Protein 2IMF (pdb70)

InterPro domains:
  IPR001853 DSBA-like thioredoxin domain [PF01323] (3-191)
  IPR014440 HCCA isomerase/glutathione S-transferase kappa [PIRSF006386] (2-199)
  IPR036249 Thioredoxin-like superfamily [SSF52833] (1-197)
  IPR044087 2-hydroxychromene-2-carboxylate isomerase NahD-like [cd03022] (3-191)
  IPR051924 Glutathione S-transferase Kappa/NadH [PTHR42943] (3-193)

Solvent-accessible surface area: 10569 Å² total; per-residue (Å²): 90,87,0,10,0,15,0,2,0,20,6,20,54,0,6,0,0,6,34,55,0,19,89,21,29,133,81,167,60,15,58,1,121,15,11,0,0,14,23,52,118,0,33,114,57,106,50,71,110,40,105,22,62,86,110,71,152,130,97,31,57,121,27,81,71,27,2,78,136,53,2,144,137,42,68,27,85,10,69,57,10,99,40,60,80,6,143,69,0,0,7,0,14,34,66,19,61,84,77,80,67,9,20,26,0,0,46,26,0,1,76,9,0,0,7,121,19,45,23,0,51,70,138,54,2,3,30,95,2,1,148,134,17,70,42,88,124,40,43,0,57,129,44,16,99,37,125,68,0,57,100,96,6,44,92,26,2,106,45,0,52,116,83,163,1,66,5,13,1,0,0,14,18,62,154,89,61,25,128,10,2,66,98,0,112,78,0,48,56,6,14,20,121,68,69,101,73,125,65,129,136,55,145

Foldseek 3Di:
DEKEWEAELLDLLQLLLLLVVVCCCVVPVYAYHYAHADLVVLQVVVPNDDDDLVPVVVSVVVVVVVSVVSCVVSVAAFDAAPDRPRLLLSLLLVVADDRVRSSLSVNVLSCVCTRVRHHNVDVCVLVVSCVVSVHDSVVSVVSSVDPVSVVVRVVRNVVCSVLVDNHPGWMDDDNDIDHTSVCVVVVVVVVVVVVCVVVVVDD

B-factor: mean 20.95, std 8.58, range [9.68, 56.01]

Radius of gyration: 17.03 Å; Cα contacts (8 Å, |Δi|>4): 283; chains: 1; bounding box: 43×36×44 Å

GO terms:
  GO:1901170 naphthalene catabolic process (P, IDA)
  GO:0018845 2-hydroxychromene-2-carboxylate isomerase activity (F, IDA)

CATH classification: 3.40.30.10

Secondary structure (DSSP, 8-state):
-EEEEEE-TT-HHHHHHHHHHHHHHHHH--EEEEEE--HHHHHHHHT--S--GGG-HHHHHHHHHHHHHHHHHHT------S----HHHHHHGGG--SHHHHHHHHHHHHIIIIIS---TT-TTHHHHHHHHHT--HHHHHHHHHSHHHHHHHHHHHHHHHHTT--SSSEEEETTEEEESGGGHHHHHHHHHHHHHHHTTS--

Sequence (203 aa):
MIVDFYFDFLSPFSYLANQRLSKLAQDYGLTIRYNAIDLARVKIAIGNVGPSNRDLKVKLDYLKVDLQRWAQLYGIPLVFPANYNSRRMNIGFYYSGAEAQAAAYVNVVFNAVWGEGIAPDLESLPALVSEKLGWDRSAFEHFLSSNAATERYDEQTHAAIERKVFGVPTMFLGDEMWWGNDRLFMLESAMGRLCRQNADLSS

Organism: Pseudomonas putida (NCBI:txid303)

Structure (mmCIF, N/CA/C/O backbone):
data_2IMF
#
_entry.id   2IMF
#
_cell.length_a   71.533
_cell.length_b   75.818
_cell.length_c   38.444
_cell.angle_alpha   90.00
_cell.angle_beta   90.00
_cell.angle_gamma   90.00
#
_symmetry.space_group_name_H-M   'P 21 21 2'
#
loop_
_entity.id
_entity.type
_entity.pdbx_description
1 polymer '2-hydroxychromene-2-carboxylate isomerase'
2 non-polymer 'PHOSPHATE ION'
3 non-polymer GLUTATHIO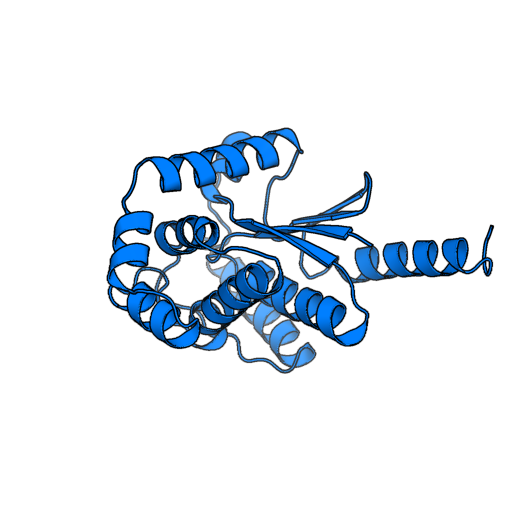NE
4 non-polymer '4-(2-METHOXYPHENYL)-2-OXOBUT-3-ENOIC ACID'
5 non-polymer '3-CYCLOHEXYL-1-PROPYLSULFONIC ACID'
6 water water
#
loop_
_atom_site.group_PDB
_atom_site.id
_atom_site.type_symbol
_atom_site.label_atom_id
_atom_site.label_alt_id
_atom_site.label_comp_id
_atom_site.label_asym_id
_atom_site.label_entity_id
_atom_site.label_seq_id
_atom_site.pdbx_PDB_ins_code
_atom_site.Cartn_x
_atom_site.Cartn_y
_atom_site.Cartn_z
_atom_site.occupancy
_atom_site.B_iso_or_equiv
_atom_site.auth_seq_id
_atom_site.auth_comp_id
_atom_site.auth_asym_id
_atom_site.auth_atom_id
_atom_site.pdbx_PDB_model_num
ATOM 1 N N . MET A 1 1 ? 24.238 57.886 51.147 1.00 30.89 1 MET A N 1
ATOM 2 C CA . MET A 1 1 ? 25.304 57.414 50.199 1.00 28.83 1 MET A CA 1
ATOM 3 C C . MET A 1 1 ? 24.696 56.827 48.941 1.00 28.28 1 MET A C 1
ATOM 4 O O . MET A 1 1 ? 23.751 56.046 49.057 1.00 27.85 1 MET A O 1
ATOM 13 N N . ILE A 1 2 ? 25.257 57.172 47.774 1.00 26.34 2 ILE A N 1
ATOM 14 C CA . ILE A 1 2 ? 24.684 56.779 46.453 1.00 26.58 2 ILE A CA 1
ATOM 15 C C . ILE A 1 2 ? 25.617 55.928 45.609 1.00 23.78 2 ILE A C 1
ATOM 16 O O . ILE A 1 2 ? 26.771 56.295 45.367 1.00 24.27 2 ILE A O 1
ATOM 21 N N . VAL A 1 3 ? 25.067 54.825 45.108 1.00 20.81 3 VAL A N 1
ATOM 22 C CA . VAL A 1 3 ? 25.798 53.976 44.116 1.00 19.08 3 VAL A CA 1
ATOM 23 C C . VAL A 1 3 ? 25.031 53.967 42.803 1.00 17.38 3 VAL A C 1
ATOM 24 O O . VAL A 1 3 ? 23.803 53.751 42.803 1.00 18.36 3 VAL A O 1
ATOM 28 N N . ASP A 1 4 ? 25.682 54.217 41.690 1.00 15.65 4 ASP A N 1
ATOM 29 C CA . ASP A 1 4 ? 25.086 54.037 40.397 1.00 15.82 4 ASP A CA 1
ATOM 30 C C . ASP A 1 4 ? 25.277 52.580 39.949 1.00 14.30 4 ASP A C 1
ATOM 31 O O . ASP A 1 4 ? 26.398 52.071 39.985 1.00 15.15 4 ASP A O 1
ATOM 36 N N . PHE A 1 5 ? 24.192 51.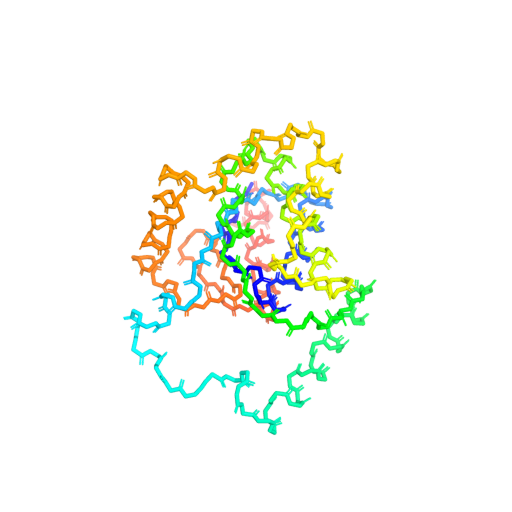956 39.542 1.00 13.79 5 PHE A N 1
ATOM 37 C CA . PHE A 1 5 ? 24.171 50.552 39.112 1.00 13.04 5 PHE A CA 1
ATOM 38 C C . PHE A 1 5 ? 23.695 50.440 37.718 1.00 13.33 5 PHE A C 1
ATOM 39 O O . PHE A 1 5 ? 22.576 50.871 37.383 1.00 15.14 5 PHE A O 1
ATOM 47 N N . TYR A 1 6 ? 24.505 49.760 36.921 1.00 12.87 6 TYR A N 1
ATOM 48 C CA . TYR A 1 6 ? 24.215 49.577 35.493 1.00 11.16 6 TYR A CA 1
ATOM 49 C C . TYR A 1 6 ? 24.019 48.098 35.237 1.00 11.66 6 TYR A C 1
ATOM 50 O O . TYR A 1 6 ? 24.863 47.281 35.596 1.00 12.51 6 TYR A O 1
ATOM 59 N N . PHE A 1 7 ? 22.896 47.713 34.651 1.00 11.61 7 PHE A N 1
ATOM 60 C CA . PHE A 1 7 ? 22.548 46.306 34.464 1.00 11.14 7 PHE A CA 1
ATOM 61 C C . PHE A 1 7 ? 21.789 46.166 33.134 1.00 10.96 7 PHE A C 1
ATOM 62 O O . PHE A 1 7 ? 21.279 47.156 32.570 1.00 11.92 7 PHE A O 1
ATOM 70 N N . ASP A 1 8 ? 21.699 44.917 32.661 1.00 11.49 8 ASP A N 1
ATOM 71 C CA . ASP A 1 8 ? 20.842 44.495 31.524 1.00 12.82 8 ASP A CA 1
ATOM 72 C C . ASP A 1 8 ? 20.156 43.229 32.053 1.00 11.24 8 ASP A C 1
ATOM 73 O O . ASP A 1 8 ? 20.827 42.395 32.679 1.00 11.63 8 ASP A O 1
ATOM 78 N N . PHE A 1 9 ? 18.835 43.098 31.912 1.00 11.92 9 PHE A N 1
ATOM 79 C CA . PHE A 1 9 ? 18.144 41.913 32.502 1.00 12.32 9 PHE A CA 1
ATOM 80 C C . PHE A 1 9 ? 18.595 40.592 31.857 1.00 12.75 9 PHE A C 1
ATOM 81 O O . PHE A 1 9 ? 18.303 39.566 32.431 1.00 12.85 9 PHE A O 1
ATOM 89 N N . LEU A 1 10 ? 19.310 40.629 30.739 1.00 12.33 10 LEU A N 1
ATOM 90 C CA . LEU A 1 10 ? 19.864 39.346 30.185 1.00 13.30 10 LEU A CA 1
ATOM 91 C C . LEU A 1 10 ? 20.963 38.772 31.023 1.00 12.91 10 LEU A C 1
ATOM 92 O O . LEU A 1 10 ? 21.327 37.622 30.846 1.00 13.42 10 LEU A O 1
ATOM 97 N N . SER A 1 11 ? 21.520 39.556 31.969 1.00 12.17 11 SER A N 1
ATOM 98 C CA . SER A 1 11 ? 22.773 39.179 32.653 1.00 12.20 11 SER A CA 1
ATOM 99 C C . SER A 1 11 ? 22.568 38.491 33.979 1.00 13.19 11 SER A C 1
ATOM 100 O O . SER A 1 11 ? 22.084 39.118 34.892 1.00 12.18 11 SER A O 1
ATOM 103 N N . PRO A 1 12 ? 22.987 37.228 34.065 1.00 11.00 12 PRO A N 1
ATOM 104 C CA . PRO A 1 12 ? 22.850 36.543 35.356 1.00 11.10 12 PRO A CA 1
ATOM 105 C C . PRO A 1 12 ? 23.811 37.089 36.421 1.00 13.10 12 PRO A C 1
ATOM 106 O O . PRO A 1 12 ? 23.487 37.010 37.586 1.00 12.05 12 PRO A O 1
ATOM 110 N N . PHE A 1 13 ? 24.975 37.614 36.035 1.00 11.89 13 PHE A N 1
ATOM 111 C CA . PHE A 1 13 ? 25.824 38.259 37.023 1.00 11.89 13 PHE A CA 1
ATOM 112 C C . PHE A 1 13 ? 25.168 39.528 37.522 1.00 12.42 13 PHE A C 1
ATOM 113 O O . PHE A 1 13 ? 25.354 39.895 38.703 1.00 11.86 13 PHE A O 1
ATOM 121 N N . SER A 1 14 ? 24.346 40.172 36.706 1.00 11.56 14 SER A N 1
ATOM 122 C CA . SER A 1 14 ? 23.583 41.328 37.165 1.00 11.71 14 SER A CA 1
ATOM 123 C C . SER A 1 14 ? 22.457 40.975 38.126 1.00 12.46 14 SER A C 1
ATOM 124 O O . SER A 1 14 ? 22.149 41.744 39.058 1.00 12.81 14 SER A O 1
ATOM 127 N N . TYR A 1 15 ? 21.851 39.774 37.930 1.00 11.35 15 TYR A N 1
ATOM 128 C CA . TYR A 1 15 ? 20.829 39.282 38.804 1.00 12.57 15 TYR A CA 1
ATOM 129 C C . TYR A 1 15 ? 21.475 39.114 40.158 1.00 12.02 15 TYR A C 1
ATOM 130 O O . TYR A 1 15 ? 20.924 39.551 41.195 1.00 12.50 15 TYR A O 1
ATOM 139 N N . LEU A 1 16 ? 22.655 38.477 40.213 1.00 12.93 16 LEU A N 1
ATOM 140 C CA . LEU A 1 16 ? 23.357 38.273 41.493 1.00 12.44 16 LEU A CA 1
ATOM 141 C C . LEU A 1 16 ? 23.698 39.640 42.134 1.00 13.68 16 LEU A C 1
ATOM 142 O O . LEU A 1 16 ? 23.474 39.884 43.330 1.00 13.24 16 LEU A O 1
ATOM 147 N N . ALA A 1 17 ? 24.289 40.555 41.364 1.00 12.34 17 ALA A N 1
ATOM 148 C CA . ALA A 1 17 ? 24.617 41.890 41.893 1.00 12.61 17 ALA A CA 1
ATOM 149 C C . ALA A 1 17 ? 23.402 42.618 42.397 1.00 13.94 17 ALA A C 1
ATOM 150 O O . ALA A 1 17 ? 23.480 43.286 43.459 1.00 14.52 17 ALA A O 1
ATOM 152 N N . ASN A 1 18 ? 22.291 42.559 41.672 1.00 13.52 18 ASN A N 1
ATOM 153 C CA . ASN A 1 18 ? 21.116 43.239 42.167 1.00 13.35 18 ASN A CA 1
ATOM 154 C C . ASN A 1 18 ? 20.657 42.666 43.473 1.00 14.51 18 ASN A C 1
ATOM 155 O O . ASN A 1 18 ? 20.248 43.469 44.306 1.00 16.08 18 ASN A O 1
ATOM 160 N N . GLN A 1 19 ? 20.719 41.357 43.646 1.00 14.43 19 GLN A N 1
ATOM 161 C CA . GLN A 1 19 ? 20.284 40.766 44.945 1.00 16.94 19 GLN A CA 1
ATOM 162 C C . GLN A 1 19 ? 21.145 41.342 46.070 1.00 17.76 19 GLN A C 1
ATOM 163 O O . GLN A 1 19 ? 20.614 41.719 47.133 1.00 17.55 19 GLN A O 1
ATOM 174 N N . ARG A 1 20 ? 22.468 41.413 45.861 1.00 16.34 20 ARG A N 1
ATOM 175 C CA . ARG A 1 20 ? 23.346 41.811 46.959 1.00 17.86 20 ARG A CA 1
ATOM 176 C C . ARG A 1 20 ? 23.171 43.283 47.173 1.00 17.80 20 ARG A C 1
ATOM 177 O O .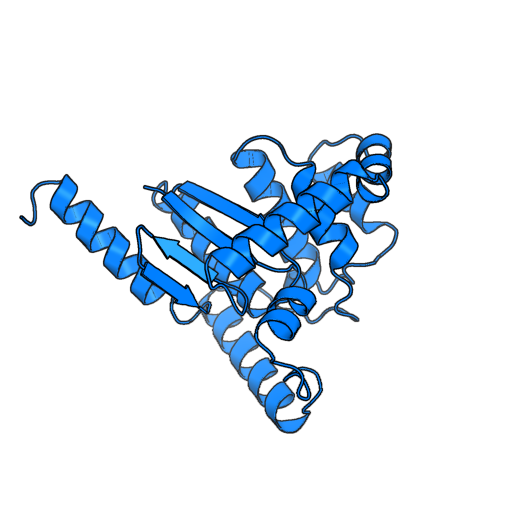 ARG A 1 20 ? 23.077 43.725 48.338 1.00 18.32 20 ARG A O 1
ATOM 185 N N . LEU A 1 21 ? 23.077 44.114 46.133 1.00 14.49 21 LEU A N 1
ATOM 186 C CA . LEU A 1 21 ? 22.826 45.539 46.300 1.00 16.56 21 LEU A CA 1
ATOM 187 C C . LEU A 1 21 ? 21.507 45.816 46.981 1.00 17.36 21 LEU A C 1
ATOM 188 O O . LEU A 1 21 ? 21.438 46.750 47.793 1.00 18.58 21 LEU A O 1
ATOM 193 N N . SER A 1 22 ? 20.475 45.066 46.659 1.00 16.55 22 SER A N 1
ATOM 194 C CA . SER A 1 22 ? 19.154 45.296 47.299 1.00 19.08 22 SER A CA 1
ATOM 195 C C . SER A 1 22 ? 19.242 45.033 48.763 1.00 20.88 22 SER A C 1
ATOM 196 O O . SER A 1 22 ? 18.614 45.806 49.511 1.00 21.20 22 SER A O 1
ATOM 203 N N . LYS A 1 23 ? 19.990 44.000 49.168 1.00 23.12 23 LYS A N 1
ATOM 204 C CA . LYS A 1 23 ? 20.173 43.738 50.614 1.00 25.44 23 LYS A CA 1
ATOM 205 C C . LYS A 1 23 ? 20.915 44.851 51.283 1.00 26.11 23 LYS A C 1
ATOM 206 O O . LYS A 1 23 ? 20.621 45.166 52.446 1.00 27.61 23 LYS A O 1
ATOM 212 N N . LEU A 1 24 ? 21.867 45.482 50.602 1.00 24.96 24 LEU A N 1
ATOM 213 C CA . LEU A 1 24 ? 22.586 46.599 51.204 1.00 26.39 24 LEU A CA 1
ATOM 214 C C . LEU A 1 24 ? 21.670 47.757 51.372 1.00 26.85 24 LEU A C 1
ATOM 215 O O . LEU A 1 24 ? 21.725 48.502 52.380 1.00 28.02 24 LEU A O 1
ATOM 220 N N . ALA A 1 25 ? 20.795 47.951 50.399 1.00 27.15 25 ALA A N 1
ATOM 221 C CA . ALA A 1 25 ? 19.806 49.001 50.496 1.00 29.39 25 ALA A CA 1
ATOM 222 C C . ALA A 1 25 ? 18.915 48.757 51.722 1.00 31.28 25 ALA A C 1
ATOM 223 O O . ALA A 1 25 ? 18.779 49.623 52.595 1.00 32.10 25 ALA A O 1
ATOM 225 N N . GLN A 1 26 ? 18.356 47.563 51.817 1.00 32.61 26 GLN A N 1
ATOM 226 C CA . GLN A 1 26 ? 17.391 47.285 52.865 1.00 35.80 26 GLN A CA 1
ATOM 227 C C . GLN A 1 26 ? 18.068 47.144 54.247 1.00 36.71 26 GLN A C 1
ATOM 228 O O . GLN A 1 26 ? 17.488 47.550 55.256 1.00 37.65 26 GLN A O 1
ATOM 234 N N . ASP A 1 27 ? 19.284 46.603 54.306 1.00 36.96 27 ASP A N 1
ATOM 235 C CA . ASP A 1 27 ? 19.975 46.387 55.590 1.00 37.90 27 ASP A CA 1
ATOM 236 C C . ASP A 1 27 ? 20.733 47.603 56.105 1.00 38.67 27 ASP A C 1
ATOM 237 O O . ASP A 1 27 ? 20.965 47.703 57.332 1.00 38.31 27 ASP A O 1
ATOM 242 N N . TYR A 1 28 ? 21.163 48.490 55.191 1.00 38.79 28 TYR A N 1
ATOM 243 C CA . TYR A 1 28 ? 22.069 49.598 55.550 1.00 38.67 28 TYR A CA 1
ATOM 244 C C . TYR A 1 28 ? 21.605 50.966 55.065 1.00 37.83 28 TYR A C 1
ATOM 245 O O . TYR A 1 28 ? 22.284 51.970 55.296 1.00 37.93 28 TYR A O 1
ATOM 254 N N . GLY A 1 29 ? 20.466 51.009 54.374 1.00 35.82 29 GLY A N 1
ATOM 255 C CA . GLY A 1 29 ? 19.983 52.262 53.785 1.00 33.92 29 GLY A CA 1
ATOM 256 C C . GLY A 1 29 ? 20.808 52.826 52.636 1.00 33.58 29 GLY A C 1
ATOM 257 O O . GLY A 1 29 ? 20.720 54.023 52.323 1.00 34.78 29 GLY A O 1
ATOM 258 N N . LEU A 1 30 ? 21.580 51.975 51.964 1.00 30.84 30 LEU A N 1
ATOM 259 C CA . LEU A 1 30 ? 22.315 52.461 50.784 1.00 29.09 30 LEU A CA 1
ATOM 260 C C . LEU A 1 30 ? 21.309 52.904 49.715 1.00 27.46 30 LEU A C 1
ATOM 261 O O . LEU A 1 30 ? 20.322 52.211 49.490 1.00 28.06 30 LEU A O 1
ATOM 266 N N . THR A 1 31 ? 21.575 54.033 49.059 1.00 24.87 31 THR A N 1
ATOM 267 C CA . THR A 1 31 ? 20.744 54.524 47.951 1.00 25.21 31 THR A CA 1
ATOM 268 C C . THR A 1 31 ? 21.308 54.032 46.613 1.00 22.91 31 THR A C 1
ATOM 269 O O . THR A 1 31 ? 22.458 54.328 46.301 1.00 24.03 31 THR A O 1
ATOM 273 N N . ILE A 1 32 ? 20.474 53.382 45.804 1.00 22.15 32 ILE A N 1
ATOM 274 C CA . ILE A 1 32 ? 20.925 52.872 44.468 1.00 21.50 32 ILE A CA 1
ATOM 275 C C . ILE A 1 32 ? 20.280 53.692 43.391 1.00 20.97 32 ILE A C 1
ATOM 276 O O . ILE A 1 32 ? 19.029 53.816 43.366 1.00 22.60 32 ILE A O 1
ATOM 285 N N . ARG A 1 33 ? 21.073 54.204 42.457 1.00 19.60 33 ARG A N 1
ATOM 286 C CA . ARG A 1 33 ? 20.563 54.789 41.248 1.00 19.34 33 ARG A CA 1
ATOM 287 C C . ARG A 1 33 ? 20.628 53.711 40.125 1.00 18.00 33 ARG A C 1
ATOM 288 O O . ARG A 1 33 ? 21.739 53.356 39.645 1.00 16.92 33 ARG A O 1
ATOM 296 N N . TYR A 1 34 ? 19.471 53.212 39.694 1.00 16.07 34 TYR A N 1
ATOM 297 C CA . TYR A 1 34 ? 19.403 52.107 38.701 1.00 15.71 34 TYR A CA 1
ATOM 298 C C . TYR A 1 34 ? 19.459 52.603 37.273 1.00 15.45 34 TYR A C 1
ATOM 299 O O . TYR A 1 34 ? 18.834 53.646 36.930 1.00 17.83 34 TYR A O 1
ATOM 308 N N . ASN A 1 35 ? 20.205 51.900 36.421 1.00 15.99 35 ASN A N 1
ATOM 309 C CA . ASN A 1 35 ? 20.301 52.229 35.041 1.00 13.73 35 ASN A CA 1
ATOM 310 C C . ASN A 1 35 ? 20.202 50.945 34.202 1.00 13.04 35 ASN A C 1
ATOM 311 O O . ASN A 1 35 ? 21.167 50.197 34.113 1.00 15.43 35 ASN A O 1
ATOM 316 N N . ALA A 1 36 ? 19.082 50.769 33.501 1.00 14.24 36 ALA A N 1
ATOM 317 C CA . ALA A 1 36 ? 18.934 49.619 32.570 1.00 14.09 36 ALA A CA 1
ATOM 318 C C . ALA A 1 36 ? 19.529 50.002 31.238 1.00 13.14 36 ALA A C 1
ATOM 319 O O . ALA A 1 36 ? 19.135 51.033 30.652 1.00 14.50 36 ALA A O 1
ATOM 321 N N . ILE A 1 37 ? 20.505 49.211 30.757 1.00 12.36 37 ILE A N 1
ATOM 322 C CA . ILE A 1 37 ? 21.197 49.570 29.514 1.00 13.99 37 ILE A CA 1
ATOM 323 C C . ILE A 1 37 ? 21.376 48.374 28.611 1.00 14.86 37 ILE A C 1
ATOM 324 O O . ILE A 1 37 ? 21.229 47.229 29.027 1.00 13.88 37 ILE A O 1
ATOM 329 N N . ASP A 1 38 ? 21.689 48.648 27.367 1.00 13.58 38 ASP A N 1
ATOM 330 C CA . ASP A 1 38 ? 21.816 47.605 26.351 1.00 14.14 38 ASP A CA 1
ATOM 331 C C . ASP A 1 38 ? 23.231 47.059 26.285 1.00 14.81 38 ASP A C 1
ATOM 332 O O . ASP A 1 38 ? 24.123 47.687 25.635 1.00 14.03 38 ASP A O 1
ATOM 337 N N . LEU A 1 39 ? 23.449 45.874 26.871 1.00 14.66 39 LEU A N 1
ATOM 338 C CA . LEU A 1 39 ? 24.804 45.320 26.850 1.00 14.99 39 LEU A CA 1
ATOM 339 C C . LEU A 1 39 ? 25.352 45.189 25.427 1.00 14.60 39 LEU A C 1
ATOM 340 O O . LEU A 1 39 ? 26.530 45.407 25.179 1.00 14.92 39 LEU A O 1
ATOM 345 N N . ALA A 1 40 ? 24.427 44.834 24.514 1.00 16.81 40 ALA A N 1
ATOM 346 C CA . ALA A 1 40 ? 24.943 44.532 23.177 1.00 19.32 40 ALA A CA 1
ATOM 347 C C . ALA A 1 40 ? 25.499 45.773 22.600 1.00 19.87 40 ALA A C 1
ATOM 348 O O . ALA A 1 40 ? 26.551 45.793 21.929 1.00 22.07 40 ALA A O 1
ATOM 350 N N . ARG A 1 41 ? 24.826 46.886 22.817 1.00 20.34 41 ARG A N 1
ATOM 351 C CA . ARG A 1 41 ? 25.320 48.134 22.309 1.00 20.65 41 ARG A CA 1
ATOM 352 C C . ARG A 1 41 ? 26.616 48.586 22.986 1.00 21.15 41 ARG A C 1
ATOM 353 O O . ARG A 1 41 ? 27.541 49.116 22.360 1.00 21.61 41 ARG A O 1
ATOM 361 N N . VAL A 1 42 ? 26.723 48.438 24.317 1.00 20.50 42 VAL A N 1
ATOM 362 C CA . VAL A 1 42 ? 27.965 48.829 24.939 1.00 20.05 42 VAL A CA 1
ATOM 363 C C . VAL A 1 42 ? 29.184 48.015 24.492 1.00 17.78 42 VAL A C 1
ATOM 364 O O . VAL A 1 42 ? 30.295 48.553 24.454 1.00 20.10 42 VAL A O 1
ATOM 368 N N . LYS A 1 43 ? 28.950 46.718 24.218 1.00 17.34 43 LYS A N 1
ATOM 369 C CA . LYS A 1 43 ? 30.047 45.880 23.749 1.00 18.81 43 LYS A CA 1
ATOM 370 C C . LYS A 1 43 ? 30.496 46.324 22.381 1.00 20.41 43 LYS A C 1
ATOM 371 O O . LYS A 1 43 ? 31.717 46.437 22.149 1.00 21.54 43 LYS A O 1
ATOM 377 N N . ILE A 1 44 ? 29.532 46.579 21.488 1.00 23.31 44 ILE A N 1
ATOM 378 C CA . ILE A 1 44 ? 29.929 46.901 20.110 1.00 25.18 44 ILE A CA 1
ATOM 379 C C . ILE A 1 44 ? 30.618 48.241 20.138 1.00 24.44 44 ILE A C 1
ATOM 380 O O . ILE A 1 44 ? 31.566 48.494 19.350 1.00 25.01 44 ILE A O 1
ATOM 389 N N . ALA A 1 45 ? 30.184 49.125 21.039 1.00 25.51 45 ALA A N 1
ATOM 390 C CA . ALA A 1 45 ? 30.844 50.400 21.158 1.00 24.48 45 ALA A CA 1
ATOM 391 C C . ALA A 1 45 ? 32.313 50.304 21.473 1.00 25.19 45 ALA A C 1
ATOM 392 O O . ALA A 1 45 ? 33.061 50.994 20.886 1.00 25.79 45 ALA A O 1
ATOM 394 N N . ILE A 1 46 ? 32.767 49.370 22.324 1.00 23.88 46 ILE A N 1
ATOM 395 C CA . ILE A 1 46 ? 34.189 49.366 22.664 1.00 24.39 46 ILE A CA 1
ATOM 396 C C . ILE A 1 46 ? 34.981 48.403 21.811 1.00 23.37 46 ILE A C 1
ATOM 397 O O . ILE A 1 46 ? 36.176 48.198 22.057 1.00 24.43 46 ILE A O 1
ATOM 402 N N . GLY A 1 47 ? 34.308 47.797 20.847 1.00 21.43 47 GLY A N 1
ATOM 403 C CA . GLY A 1 47 ? 34.985 46.888 19.890 1.00 22.04 47 GLY A CA 1
ATOM 404 C C . GLY A 1 47 ? 34.919 45.417 20.280 1.00 20.38 47 GLY A C 1
ATOM 405 O O . GLY A 1 47 ? 35.643 44.602 19.732 1.00 20.15 47 GLY A O 1
ATOM 406 N N . ASN A 1 48 ? 34.076 45.104 21.273 1.00 18.31 48 ASN A N 1
ATOM 407 C CA . ASN A 1 48 ? 34.004 43.709 21.756 1.00 19.16 48 ASN A CA 1
ATOM 408 C C . ASN A 1 48 ? 33.023 42.937 20.899 1.00 20.91 48 ASN A C 1
ATOM 409 O O . ASN A 1 48 ? 31.854 42.772 21.255 1.00 21.97 48 ASN A O 1
ATOM 414 N N . VAL A 1 49 ? 33.524 42.472 19.750 1.00 22.21 49 VAL A N 1
ATOM 415 C CA . VAL A 1 49 ? 32.692 41.888 18.734 1.00 23.82 49 VAL A CA 1
ATOM 416 C C . VAL A 1 49 ? 32.923 40.415 18.538 1.00 25.90 49 VAL A C 1
ATOM 417 O O . VAL A 1 49 ? 32.224 39.788 17.702 1.00 28.01 49 VAL A O 1
ATOM 421 N N . GLY A 1 50 ? 33.863 39.833 19.300 1.00 25.15 50 GLY A N 1
ATOM 422 C CA . GLY A 1 50 ? 34.101 38.373 19.162 1.00 27.78 50 GLY A CA 1
ATOM 423 C C . GLY A 1 50 ? 32.937 37.537 19.679 1.00 28.26 50 GLY A C 1
ATOM 424 O O . GLY A 1 50 ? 31.957 38.097 20.190 1.00 28.46 50 GLY A O 1
ATOM 425 N N . PRO A 1 51 ? 33.024 36.180 19.557 1.00 27.81 51 PRO A N 1
ATOM 426 C CA . PRO A 1 51 ? 31.966 35.364 20.138 1.00 27.25 51 PRO A CA 1
ATOM 427 C C . PRO A 1 51 ? 31.868 35.688 21.627 1.00 26.65 51 PRO A C 1
ATOM 428 O O . PRO A 1 51 ? 32.921 35.940 22.254 1.00 26.18 51 PRO A O 1
ATOM 432 N N . SER A 1 52 ? 30.622 35.794 22.086 1.00 26.53 52 SER A N 1
ATOM 433 C CA . SER A 1 52 ? 30.230 36.047 23.477 1.00 27.50 52 SER A CA 1
ATOM 434 C C . SER A 1 52 ? 30.483 34.778 24.261 1.00 26.23 52 SER A C 1
ATOM 435 O O . SER A 1 52 ? 30.420 33.664 23.712 1.00 24.82 52 SER A O 1
ATOM 438 N N . ASN A 1 53 ? 30.672 34.929 25.560 1.00 24.82 53 ASN A N 1
ATOM 439 C CA . ASN A 1 53 ? 30.776 33.752 26.390 1.00 24.96 53 ASN A CA 1
ATOM 440 C C . ASN A 1 53 ? 29.549 32.864 26.323 1.00 23.65 53 ASN A C 1
ATOM 441 O O . ASN A 1 53 ? 29.658 31.629 26.550 1.00 22.95 53 ASN A O 1
ATOM 446 N N . ARG A 1 54 ? 28.378 33.436 26.022 1.00 24.23 54 ARG A N 1
ATOM 447 C CA . ARG A 1 54 ? 27.151 32.641 25.744 1.00 25.42 54 ARG A CA 1
ATOM 448 C C . ARG A 1 54 ? 27.347 31.609 24.650 1.00 25.51 54 ARG A C 1
ATOM 449 O O . ARG A 1 54 ? 26.696 30.572 24.651 1.00 26.06 54 ARG A O 1
ATOM 464 N N . ASP A 1 55 ? 28.221 31.908 23.721 1.00 23.84 55 ASP A N 1
ATOM 465 C CA . ASP A 1 55 ? 28.350 31.059 22.525 1.00 26.02 55 ASP A CA 1
ATOM 466 C C . ASP A 1 55 ? 29.587 30.160 22.559 1.00 24.85 55 ASP A C 1
ATOM 467 O O . ASP A 1 55 ? 29.899 29.505 21.570 1.00 25.43 55 ASP A O 1
ATOM 472 N N . LEU A 1 56 ? 30.265 30.084 23.718 1.00 20.59 56 LEU A N 1
ATOM 473 C CA . LEU A 1 56 ? 31.470 29.243 23.875 1.00 21.06 56 LEU A CA 1
ATOM 474 C C . LEU A 1 56 ? 31.173 28.157 24.889 1.00 21.02 56 LEU A C 1
ATOM 475 O O . LEU A 1 56 ? 31.257 28.404 26.077 1.00 19.36 56 LEU A O 1
ATOM 480 N N . LYS A 1 57 ? 30.789 26.966 24.430 1.00 20.52 57 LYS A N 1
ATOM 481 C CA . LYS A 1 57 ? 30.170 25.990 25.290 1.00 21.24 57 LYS A CA 1
ATOM 482 C C . LYS A 1 57 ? 31.030 25.628 26.475 1.00 19.08 57 LYS A C 1
ATOM 483 O O . LYS A 1 57 ? 30.541 25.535 27.590 1.00 18.46 57 LYS A O 1
ATOM 489 N N . VAL A 1 58 ? 32.321 25.358 26.246 1.00 18.10 58 VAL A N 1
ATOM 490 C CA . VAL A 1 58 ? 33.160 24.961 27.365 1.00 18.23 58 VAL A CA 1
ATOM 491 C C . VAL A 1 58 ? 33.235 26.045 28.441 1.00 17.66 58 VAL A C 1
ATOM 492 O O . VAL A 1 58 ? 33.156 25.742 29.632 1.00 17.74 58 VAL A O 1
ATOM 496 N N . LYS A 1 59 ? 33.354 27.301 28.059 1.00 16.07 59 LYS A N 1
ATOM 497 C CA . LYS A 1 59 ? 33.357 28.404 29.082 1.00 14.60 59 LYS A CA 1
ATOM 498 C C . LYS A 1 59 ? 31.967 28.600 29.725 1.00 14.90 59 LYS A C 1
ATOM 499 O O . LYS A 1 59 ? 31.857 28.805 30.946 1.00 15.50 59 LYS A O 1
ATOM 505 N N . LEU A 1 60 ? 30.912 28.557 28.890 1.00 13.99 60 LEU A N 1
ATOM 506 C CA . LEU A 1 60 ? 29.563 28.654 29.449 1.00 16.43 60 LEU A CA 1
ATOM 507 C C . LEU A 1 60 ? 29.250 27.561 30.449 1.00 15.23 60 LEU A C 1
ATOM 508 O O . LEU A 1 60 ? 28.643 27.776 31.543 1.00 16.21 60 LEU A O 1
ATOM 513 N N . ASP A 1 61 ? 29.729 26.351 30.158 1.00 16.27 61 ASP A N 1
ATOM 514 C CA . ASP A 1 61 ? 29.536 25.272 31.109 1.00 16.86 61 ASP A CA 1
ATOM 515 C C . ASP A 1 61 ? 30.128 25.603 32.477 1.00 15.18 61 ASP A C 1
ATOM 516 O O . ASP A 1 61 ? 29.532 25.395 33.561 1.00 16.69 61 ASP A O 1
ATOM 521 N N . TYR A 1 62 ? 31.340 26.168 32.481 1.00 14.20 62 TYR A N 1
ATOM 522 C CA . TYR A 1 62 ? 31.929 26.617 33.755 1.00 13.58 62 TYR A CA 1
ATOM 523 C C . TYR A 1 62 ? 31.161 27.828 34.354 1.00 11.20 62 TYR A C 1
ATOM 524 O O . TYR A 1 62 ? 30.974 27.864 35.585 1.00 12.41 62 TYR A O 1
ATOM 533 N N . LEU A 1 63 ? 30.796 28.790 33.512 1.00 12.89 63 LEU A N 1
ATOM 534 C CA . LEU A 1 63 ? 30.101 29.959 34.072 1.00 13.03 63 LEU A CA 1
ATOM 535 C C . LEU A 1 63 ? 28.823 29.563 34.740 1.00 13.66 63 LEU A C 1
ATOM 536 O O . LEU A 1 63 ? 28.414 30.134 35.732 1.00 12.97 63 LEU A O 1
ATOM 541 N N . LYS A 1 64 ? 28.136 28.546 34.194 1.00 13.22 64 LYS A N 1
ATOM 542 C CA . LYS A 1 64 ? 26.922 28.035 34.825 1.00 13.31 64 LYS A CA 1
ATOM 543 C C . LYS A 1 64 ? 27.212 27.490 36.231 1.00 12.91 64 LYS A C 1
ATOM 544 O O . LYS A 1 64 ? 26.434 27.688 37.194 1.00 12.56 64 LYS A O 1
ATOM 550 N N . VAL A 1 65 ? 28.369 26.835 36.400 1.00 13.31 65 VAL A N 1
ATOM 551 C CA . VAL A 1 65 ? 28.786 26.347 37.679 1.00 14.16 65 VAL A CA 1
ATOM 552 C C . VAL A 1 65 ? 29.078 27.514 38.636 1.00 11.87 65 VAL A C 1
ATOM 553 O O . VAL A 1 65 ? 28.688 27.586 39.818 1.00 12.46 65 VAL A O 1
ATOM 557 N N . ASP A 1 66 ? 29.836 28.516 38.168 1.00 13.01 66 ASP A N 1
ATOM 558 C CA . ASP A 1 66 ? 30.148 29.712 38.953 1.00 13.18 66 ASP A CA 1
ATOM 559 C C . ASP A 1 66 ? 28.862 30.364 39.413 1.00 11.58 66 ASP A C 1
ATOM 560 O O . ASP A 1 66 ? 28.708 30.757 40.590 1.00 12.18 66 ASP A O 1
ATOM 565 N N . LEU A 1 67 ? 27.920 30.528 38.473 1.00 11.14 67 LEU A N 1
ATOM 566 C CA . LEU A 1 67 ? 26.622 31.131 38.826 1.00 11.22 67 LEU A CA 1
ATOM 567 C C . LEU A 1 67 ? 25.894 30.377 39.925 1.00 13.26 67 LEU A C 1
ATOM 568 O O . LEU A 1 67 ? 25.377 30.992 40.831 1.00 13.59 67 LEU A O 1
ATOM 573 N N . GLN A 1 68 ? 25.889 29.047 39.840 1.00 12.60 68 GLN A N 1
ATOM 574 C CA . GLN A 1 68 ? 25.269 28.293 40.948 1.00 13.79 68 GLN A CA 1
ATOM 575 C C . GLN A 1 68 ? 26.007 28.426 42.276 1.00 14.68 68 GLN A C 1
ATOM 576 O O . GLN A 1 68 ? 25.405 28.474 43.337 1.00 15.20 68 GLN A O 1
ATOM 582 N N . ARG A 1 69 ? 27.331 28.520 42.196 1.00 13.62 69 ARG A N 1
ATOM 583 C CA . ARG A 1 69 ? 28.086 28.711 43.431 1.00 14.31 69 ARG A CA 1
ATOM 584 C C . ARG A 1 69 ? 27.691 30.007 44.076 1.00 15.84 69 ARG A C 1
ATOM 585 O O . ARG A 1 69 ? 27.468 30.104 45.278 1.00 15.49 69 ARG A O 1
ATOM 593 N N . TRP A 1 70 ? 27.566 31.094 43.327 1.00 14.04 70 TRP A N 1
ATOM 594 C CA . TRP A 1 70 ? 27.163 32.332 43.928 1.00 13.76 70 TRP A CA 1
ATOM 595 C C . TRP A 1 70 ? 25.708 32.343 44.395 1.00 13.88 70 TRP A C 1
ATOM 596 O O . TRP A 1 70 ? 25.414 32.960 45.415 1.00 15.25 70 TRP A O 1
ATOM 607 N N . ALA A 1 71 ? 24.849 31.686 43.629 1.00 14.08 71 ALA A N 1
ATOM 608 C CA . ALA A 1 71 ? 23.424 31.658 44.031 1.00 15.22 71 ALA A CA 1
ATOM 609 C C . ALA A 1 71 ? 23.352 30.935 45.381 1.00 17.16 71 ALA A C 1
ATOM 610 O O . ALA A 1 71 ? 22.564 31.336 46.246 1.00 17.97 71 ALA A O 1
ATOM 612 N N . GLN A 1 72 ? 24.132 29.879 45.537 1.00 16.73 72 GLN A N 1
ATOM 613 C CA . GLN A 1 72 ? 24.142 29.138 46.841 1.00 19.78 72 GLN A CA 1
ATOM 614 C C . GLN A 1 72 ? 24.683 30.005 47.951 1.00 20.06 72 GLN A C 1
ATOM 615 O O . GLN A 1 72 ? 24.104 30.029 49.041 1.00 21.82 72 GLN A O 1
ATOM 626 N N . LEU A 1 73 ? 25.749 30.788 47.699 1.00 18.09 73 LEU A N 1
ATOM 627 C CA . LEU A 1 73 ? 26.263 31.701 48.706 1.00 18.31 73 LEU A CA 1
ATOM 628 C C . LEU A 1 73 ? 25.235 32.686 49.104 1.00 19.17 73 LEU A C 1
ATOM 629 O O . LEU A 1 73 ? 25.146 33.093 50.268 1.00 20.50 73 LEU A O 1
ATOM 634 N N . TYR A 1 74 ? 24.461 33.175 48.131 1.00 17.13 74 TYR A N 1
ATOM 635 C CA . TYR A 1 74 ? 23.469 34.217 48.405 1.00 17.98 74 TYR A CA 1
ATOM 636 C C . TYR A 1 74 ? 22.121 33.671 48.915 1.00 17.86 74 TYR A C 1
ATOM 637 O O . TYR A 1 74 ? 21.288 34.470 49.361 1.00 20.80 74 TYR A O 1
ATOM 646 N N . GLY A 1 75 ? 21.918 32.372 48.837 1.00 16.70 75 GLY A N 1
ATOM 647 C CA . GLY A 1 75 ? 20.658 31.743 49.259 1.00 18.10 75 GLY A CA 1
ATOM 648 C C . GLY A 1 75 ? 19.497 31.959 48.328 1.00 21.01 75 GLY A C 1
ATOM 649 O O . GLY A 1 75 ? 18.343 32.001 48.798 1.00 21.16 75 GLY A O 1
ATOM 650 N N . ILE A 1 76 ? 19.745 32.035 47.018 1.00 19.31 76 ILE A N 1
ATOM 651 C CA . ILE A 1 76 ? 18.688 32.331 46.086 1.00 18.78 76 ILE A CA 1
ATOM 652 C C . ILE A 1 76 ? 18.744 31.322 44.941 1.00 17.68 76 ILE A C 1
ATOM 653 O O . ILE A 1 76 ? 19.796 30.765 44.660 1.00 18.00 76 ILE A O 1
ATOM 658 N N . PRO A 1 77 ? 17.621 31.081 44.214 1.00 15.77 77 PRO A N 1
ATOM 659 C CA . PRO A 1 77 ? 17.631 30.223 43.036 1.00 15.35 77 PRO A CA 1
ATOM 660 C C . PRO A 1 77 ? 18.279 30.988 41.894 1.00 15.36 77 PRO A C 1
ATOM 661 O O . PRO A 1 77 ? 18.250 32.222 41.853 1.00 15.80 77 PRO A O 1
ATOM 665 N N . LEU A 1 78 ? 18.730 30.241 40.923 1.00 14.00 78 LEU A N 1
ATOM 666 C CA . LEU A 1 78 ? 19.148 30.890 39.679 1.00 13.52 78 LEU A CA 1
ATOM 667 C C . LEU A 1 78 ? 18.828 29.875 38.637 1.00 14.21 78 LEU A C 1
ATOM 668 O O . LEU A 1 78 ? 19.384 28.730 38.575 1.00 15.32 78 LEU A O 1
ATOM 673 N N . VAL A 1 79 ? 17.930 30.265 37.725 1.00 15.75 79 VAL A N 1
ATOM 674 C CA . VAL A 1 79 ? 17.421 29.366 36.691 1.00 14.94 79 VAL A CA 1
ATOM 675 C C . VAL A 1 79 ? 17.531 30.059 35.332 1.00 15.22 79 VAL A C 1
ATOM 676 O O . VAL A 1 79 ? 17.020 31.170 35.195 1.00 15.43 79 VAL A O 1
ATOM 680 N N . PHE A 1 80 ? 18.236 29.498 34.348 1.00 14.87 80 PHE A N 1
ATOM 681 C CA . PHE A 1 80 ? 18.373 30.072 33.034 1.00 15.16 80 PHE A CA 1
ATOM 682 C C . PHE A 1 80 ? 17.026 30.148 32.341 1.00 15.44 80 PHE A C 1
ATOM 683 O O . PHE A 1 80 ? 16.299 29.150 32.193 1.00 17.21 80 PHE A O 1
ATOM 691 N N . PRO A 1 81 ? 16.719 31.343 31.813 1.00 14.34 81 PRO A N 1
ATOM 692 C CA . PRO A 1 81 ? 15.548 31.448 30.932 1.00 14.97 81 PRO A CA 1
ATOM 693 C C . PRO A 1 81 ? 15.869 30.887 29.545 1.00 15.91 81 PRO A C 1
ATOM 694 O O . PRO A 1 81 ? 17.038 30.652 29.232 1.00 16.84 81 PRO A O 1
ATOM 698 N N . ALA A 1 82 ? 14.819 30.751 28.690 1.00 16.09 82 ALA A N 1
ATOM 699 C CA . ALA A 1 82 ? 14.994 30.102 27.395 1.00 17.34 82 ALA A CA 1
ATOM 700 C C . ALA A 1 82 ? 15.679 30.992 26.386 1.00 17.30 82 ALA A C 1
ATOM 701 O O . ALA A 1 82 ? 16.177 30.539 25.327 1.00 18.63 82 ALA A O 1
ATOM 703 N N . ASN A 1 83 ? 15.731 32.291 26.659 1.00 15.77 83 ASN A N 1
ATOM 704 C CA . ASN A 1 83 ? 16.400 33.195 25.783 1.00 15.20 83 ASN A CA 1
ATOM 705 C C . ASN A 1 83 ? 16.866 34.440 26.539 1.00 14.18 83 ASN A C 1
ATOM 706 O O . ASN A 1 83 ? 16.523 34.560 27.728 1.00 15.26 83 ASN A O 1
ATOM 711 N N . TYR A 1 84 ? 17.614 35.287 25.852 1.00 15.21 84 TYR A N 1
ATOM 712 C CA . TYR A 1 84 ? 18.228 36.496 26.453 1.00 14.95 84 TYR A CA 1
ATOM 713 C C . TYR A 1 84 ? 17.682 37.770 25.822 1.00 14.33 84 TYR A C 1
ATOM 714 O O . TYR A 1 84 ? 18.363 38.798 25.779 1.00 15.39 84 TYR A O 1
ATOM 723 N N . ASN A 1 85 ? 16.411 37.721 25.381 1.00 13.38 85 ASN A N 1
ATOM 724 C CA . ASN A 1 85 ? 15.805 38.863 24.704 1.00 13.94 85 ASN A CA 1
ATOM 725 C C . ASN A 1 85 ? 15.200 39.861 25.707 1.00 14.73 85 ASN A C 1
ATOM 726 O O . ASN A 1 85 ? 13.988 39.992 25.862 1.00 14.11 85 ASN A O 1
ATOM 731 N N . SER A 1 86 ? 16.104 40.625 26.308 1.00 13.78 86 SER A N 1
ATOM 732 C CA . SER A 1 86 ? 15.802 41.499 27.428 1.00 13.34 86 SER A CA 1
ATOM 733 C C . SER A 1 86 ? 15.400 42.902 27.019 1.00 13.82 86 SER A C 1
ATOM 734 O O . SER A 1 86 ? 15.120 43.702 27.899 1.00 14.02 86 SER A O 1
ATOM 737 N N . ARG A 1 87 ? 15.280 43.213 25.726 1.00 14.35 87 ARG A N 1
ATOM 738 C CA . ARG A 1 87 ? 15.052 44.612 25.355 1.00 14.12 87 ARG A CA 1
ATOM 739 C C . ARG A 1 87 ? 13.774 45.180 25.922 1.00 13.50 87 ARG A C 1
ATOM 740 O O . ARG A 1 87 ? 13.782 46.291 26.479 1.00 14.27 87 ARG A O 1
ATOM 748 N N . ARG A 1 88 ? 12.655 44.465 25.826 1.00 14.38 88 ARG A N 1
ATOM 749 C CA . ARG A 1 88 ? 11.383 45.010 26.286 1.00 14.12 88 ARG A CA 1
ATOM 750 C C . ARG A 1 88 ? 11.397 45.321 27.773 1.00 14.40 88 ARG A C 1
ATOM 751 O O . ARG A 1 88 ? 10.955 46.385 28.213 1.00 13.53 88 ARG A O 1
ATOM 766 N N . MET A 1 89 ? 11.899 44.355 28.585 1.00 13.05 89 MET A N 1
ATOM 767 C CA . MET A 1 89 ? 11.914 44.595 30.003 1.00 12.63 89 MET A CA 1
ATOM 768 C C . MET A 1 89 ? 12.930 45.659 30.408 1.00 12.58 89 MET A C 1
ATOM 769 O O . MET A 1 89 ? 12.708 46.352 31.419 1.00 12.73 89 MET A O 1
ATOM 778 N N . ASN A 1 90 ? 14.044 45.731 29.698 1.00 12.79 90 ASN A N 1
ATOM 779 C CA . ASN A 1 90 ? 14.995 46.836 29.984 1.00 13.14 90 ASN A CA 1
ATOM 780 C C . ASN A 1 90 ? 14.307 48.212 29.766 1.00 14.11 90 ASN A C 1
ATOM 781 O O . ASN A 1 90 ? 14.452 49.131 30.577 1.00 14.95 90 ASN A O 1
ATOM 786 N N . ILE A 1 91 ? 13.634 48.320 28.593 1.00 13.95 91 ILE A N 1
ATOM 787 C CA . ILE A 1 91 ? 12.901 49.556 28.308 1.00 14.04 91 ILE A CA 1
ATOM 788 C C . ILE A 1 91 ? 11.843 49.842 29.394 1.00 14.79 91 ILE A C 1
ATOM 789 O O . ILE A 1 91 ? 11.651 50.987 29.874 1.00 14.96 91 ILE A O 1
ATOM 794 N N . GLY A 1 92 ? 11.175 48.779 29.850 1.00 13.79 92 GLY A N 1
ATOM 795 C CA . GLY A 1 92 ? 10.125 48.947 30.809 1.00 14.00 92 GLY A CA 1
ATOM 796 C C . GLY A 1 92 ? 10.590 49.519 32.137 1.00 13.49 92 GLY A C 1
ATOM 797 O O . GLY A 1 92 ? 9.782 50.106 32.898 1.00 13.43 92 GLY A O 1
ATOM 798 N N . PHE A 1 93 ? 11.886 49.377 32.457 1.00 13.00 93 PHE A N 1
ATOM 799 C CA . PHE A 1 93 ? 12.406 50.008 33.655 1.00 12.44 93 PHE A CA 1
ATOM 800 C C . PHE A 1 93 ? 12.094 51.514 33.661 1.00 14.89 93 PHE A C 1
ATOM 801 O O . PHE A 1 93 ? 11.914 52.067 34.721 1.00 16.36 93 PHE A O 1
ATOM 809 N N . TYR A 1 94 ? 12.108 52.144 32.514 1.00 14.32 94 TYR A N 1
ATOM 810 C CA . TYR A 1 94 ? 11.871 53.575 32.464 1.00 15.08 94 TYR A CA 1
ATOM 811 C C . TYR A 1 94 ? 10.424 53.972 32.688 1.00 15.83 94 TYR A C 1
ATOM 812 O O . TYR A 1 94 ? 10.149 55.190 32.726 1.00 16.58 94 TYR A O 1
ATOM 821 N N . TYR A 1 95 ? 9.519 53.033 32.912 1.00 13.90 95 TYR A N 1
ATOM 822 C CA . TYR A 1 95 ? 8.173 53.400 33.375 1.00 13.83 95 TYR A CA 1
ATOM 823 C C . TYR A 1 95 ? 8.186 53.644 34.891 1.00 17.94 95 TYR A C 1
ATOM 824 O O . TYR A 1 95 ? 7.241 54.231 35.367 1.00 18.17 95 TYR A O 1
ATOM 833 N N . SER A 1 96 ? 9.165 53.151 35.654 1.00 19.10 96 SER A N 1
ATOM 834 C CA . SER A 1 96 ? 9.080 53.181 37.090 1.00 21.07 96 SER A CA 1
ATOM 835 C C . SER A 1 96 ? 9.337 54.583 37.583 1.00 23.39 96 SER A C 1
ATOM 836 O O . SER A 1 96 ? 9.991 55.386 36.921 1.00 20.63 96 SER A O 1
ATOM 839 N N . GLY A 1 97 ? 8.762 54.872 38.750 1.00 25.71 97 GLY A N 1
ATOM 840 C CA . GLY A 1 97 ? 8.775 56.264 39.261 1.00 29.98 97 GLY A CA 1
ATOM 841 C C . GLY A 1 97 ? 9.915 56.472 40.239 1.00 33.04 97 GLY A C 1
ATOM 842 O O . GLY A 1 97 ? 11.092 56.440 39.866 1.00 34.02 97 GLY A O 1
ATOM 843 N N . ALA A 1 98 ? 9.581 56.641 41.508 1.00 33.82 98 ALA A N 1
ATOM 844 C CA . ALA A 1 98 ? 10.607 56.936 42.475 1.00 35.36 98 ALA A CA 1
ATOM 845 C C . ALA A 1 98 ? 11.275 55.650 42.919 1.00 36.36 98 ALA A C 1
ATOM 846 O O . ALA A 1 98 ? 10.937 54.551 42.432 1.00 35.51 98 ALA A O 1
ATOM 848 N N . GLU A 1 99 ? 12.209 55.805 43.849 1.00 36.57 99 GLU A N 1
ATOM 849 C CA . GLU A 1 99 ? 13.211 54.798 44.144 1.00 36.49 99 GLU A CA 1
ATOM 850 C C . GLU A 1 99 ? 12.600 53.477 44.531 1.00 34.71 99 GLU A C 1
ATOM 851 O O . GLU A 1 99 ? 13.120 52.439 44.107 1.00 34.36 99 GLU A O 1
ATOM 857 N N . ALA A 1 100 ? 11.528 53.491 45.329 1.00 32.07 100 ALA A N 1
ATOM 858 C CA . ALA A 1 100 ? 11.002 52.232 45.863 1.00 29.45 100 ALA A CA 1
ATOM 859 C C . ALA A 1 100 ? 10.478 51.425 44.679 1.00 27.33 100 ALA A C 1
ATOM 860 O O . ALA A 1 100 ? 10.602 50.204 44.655 1.00 25.52 100 ALA A O 1
ATOM 862 N N . GLN A 1 101 ? 9.845 52.129 43.747 1.00 26.03 101 GLN A N 1
ATOM 863 C CA . GLN A 1 101 ? 9.128 51.450 42.654 1.00 24.59 101 GLN A CA 1
ATOM 864 C C . GLN A 1 101 ? 10.141 51.050 41.574 1.00 23.20 101 GLN A C 1
ATOM 865 O O . GLN A 1 101 ? 9.967 50.039 40.912 1.00 22.07 101 GLN A O 1
ATOM 871 N N . ALA A 1 102 ? 11.211 51.826 41.443 1.00 20.56 102 ALA A N 1
ATOM 872 C CA . ALA A 1 102 ? 12.320 51.479 40.519 1.00 20.29 102 ALA A CA 1
ATOM 873 C C . ALA A 1 102 ? 12.979 50.228 41.054 1.00 20.98 102 ALA A C 1
ATOM 874 O O . ALA A 1 102 ? 13.135 49.264 40.292 1.00 19.24 102 ALA A O 1
ATOM 876 N N . ALA A 1 103 ? 13.330 50.144 42.331 1.00 18.51 103 ALA A N 1
ATOM 877 C CA . ALA A 1 103 ? 13.891 48.961 42.882 1.00 19.88 103 ALA A CA 1
ATOM 878 C C . ALA A 1 103 ? 12.935 47.815 42.821 1.00 18.45 103 ALA A C 1
ATOM 879 O O . ALA A 1 103 ? 13.318 46.657 42.604 1.00 20.04 103 ALA A O 1
ATOM 881 N N . ALA A 1 104 ? 11.641 48.078 43.066 1.00 19.04 104 ALA A N 1
ATOM 882 C CA . ALA A 1 104 ? 10.668 47.007 43.041 1.00 18.58 104 ALA A CA 1
ATOM 883 C C . ALA A 1 104 ? 10.568 46.398 41.630 1.00 16.01 104 ALA A C 1
ATOM 884 O O . ALA A 1 104 ? 10.526 45.185 41.506 1.00 16.31 104 ALA A O 1
ATOM 886 N N . TYR A 1 105 ? 10.532 47.264 40.627 1.00 15.38 105 TYR A N 1
ATOM 887 C CA . TYR A 1 105 ? 10.507 46.760 39.221 1.00 14.38 105 TYR A CA 1
ATOM 888 C C . TYR A 1 105 ? 11.748 45.898 38.963 1.00 13.55 105 TYR A C 1
ATOM 889 O O . TYR A 1 105 ? 11.650 44.763 38.494 1.00 14.15 105 TYR A O 1
ATOM 898 N N . VAL A 1 106 ? 12.928 46.408 39.274 1.00 14.19 106 VAL A N 1
ATOM 899 C CA . VAL A 1 106 ? 14.151 45.677 38.974 1.00 13.97 106 VAL A CA 1
ATOM 900 C C . VAL A 1 106 ? 14.113 44.353 39.730 1.00 13.51 106 VAL A C 1
ATOM 901 O O . VAL A 1 106 ? 14.486 43.304 39.155 1.00 13.17 106 VAL A O 1
ATOM 905 N N . ASN A 1 107 ? 13.709 44.333 41.019 1.00 13.15 107 ASN A N 1
ATOM 906 C CA . ASN A 1 107 ? 13.654 43.101 41.745 1.00 14.67 107 ASN A CA 1
ATOM 907 C C . ASN A 1 107 ? 12.665 42.094 41.178 1.00 14.15 107 ASN A C 1
ATOM 908 O O . ASN A 1 107 ? 12.970 40.923 41.035 1.00 15.54 107 ASN A O 1
ATOM 913 N N . VAL A 1 108 ? 11.473 42.561 40.868 1.00 15.24 108 VAL A N 1
ATOM 914 C CA . VAL A 1 108 ? 10.467 41.620 40.384 1.00 14.81 108 VAL A CA 1
ATOM 915 C C . VAL A 1 108 ? 10.883 41.034 39.022 1.00 12.41 108 VAL A C 1
ATOM 916 O O . VAL A 1 108 ? 10.752 39.821 38.803 1.00 13.82 108 VAL A O 1
ATOM 920 N N . VAL A 1 109 ? 11.446 41.860 38.133 1.00 12.61 109 VAL A N 1
ATOM 921 C CA . VAL A 1 109 ? 11.807 41.365 36.806 1.00 12.47 109 VAL A CA 1
ATOM 922 C C . VAL A 1 109 ? 13.003 40.413 36.932 1.00 11.80 109 VAL A C 1
ATOM 923 O O . VAL A 1 109 ? 13.029 39.326 36.333 1.00 12.46 109 VAL A O 1
ATOM 927 N N . PHE A 1 110 ? 14.025 40.784 37.737 1.00 13.26 110 PHE A N 1
ATOM 928 C CA . PHE A 1 110 ? 15.156 39.876 37.855 1.00 12.85 110 PHE A CA 1
ATOM 929 C C . PHE A 1 110 ? 14.718 38.592 38.474 1.00 12.31 110 PHE A C 1
ATOM 930 O O . PHE A 1 110 ? 15.204 37.515 38.087 1.00 13.78 110 PHE A O 1
ATOM 938 N N . ASN A 1 111 ? 13.829 38.643 39.481 1.00 13.82 111 ASN A N 1
ATOM 939 C CA . ASN A 1 111 ? 13.425 37.392 40.139 1.00 14.99 111 ASN A CA 1
ATOM 940 C C . ASN A 1 111 ? 12.642 36.513 39.158 1.00 14.87 111 ASN A C 1
ATOM 941 O O . ASN A 1 111 ? 12.789 35.288 39.178 1.00 15.00 111 ASN A O 1
ATOM 950 N N . ALA A 1 112 ? 11.816 37.151 38.331 1.00 14.02 112 ALA A N 1
ATOM 951 C CA . ALA A 1 112 ? 11.064 36.373 37.319 1.00 14.73 112 ALA A CA 1
ATOM 952 C C . ALA A 1 112 ? 11.998 35.735 36.303 1.00 13.62 112 ALA A C 1
ATOM 953 O O . ALA A 1 112 ? 11.922 34.499 36.050 1.00 14.66 112 ALA A O 1
ATOM 955 N N . VAL A 1 113 ? 12.911 36.505 35.698 1.00 13.33 113 VAL A N 1
ATOM 956 C CA . VAL A 1 113 ? 13.736 36.006 34.596 1.00 13.79 113 VAL A CA 1
ATOM 957 C C . VAL A 1 113 ? 14.836 35.070 35.099 1.00 13.31 113 VAL A C 1
ATOM 958 O O . VAL A 1 113 ? 14.951 33.959 34.606 1.00 13.81 113 VAL A O 1
ATOM 962 N N . TRP A 1 114 ? 15.557 35.424 36.160 1.00 14.21 114 TRP A N 1
ATOM 963 C CA . TRP A 1 114 ? 16.694 34.639 36.562 1.00 13.24 114 TRP A CA 1
ATOM 964 C C . TRP A 1 114 ? 16.418 33.853 37.826 1.00 13.74 114 TRP A C 1
ATOM 965 O O . TRP A 1 114 ? 17.140 32.891 38.086 1.00 15.92 114 TRP A O 1
ATOM 976 N N . GLY A 1 115 ? 15.451 34.237 38.627 1.00 14.61 115 GLY A N 1
ATOM 977 C CA . GLY A 1 115 ? 15.064 33.422 39.786 1.00 16.19 115 GLY A CA 1
ATOM 978 C C . GLY A 1 115 ? 14.183 32.271 39.374 1.00 16.73 115 GLY A C 1
ATOM 979 O O . GLY A 1 115 ? 14.315 31.148 39.909 1.00 18.40 115 GLY A O 1
ATOM 980 N N . GLU A 1 116 ? 13.245 32.521 38.468 1.00 16.49 116 GLU A N 1
ATOM 981 C CA . GLU A 1 116 ? 12.307 31.496 37.944 1.00 17.01 116 GLU A CA 1
ATOM 982 C C . GLU A 1 116 ? 12.577 31.016 36.544 1.00 17.48 116 GLU A C 1
ATOM 983 O O . GLU A 1 116 ? 11.967 30.032 36.107 1.00 18.82 116 GLU A O 1
ATOM 989 N N . GLY A 1 117 ? 13.461 31.656 35.814 1.00 15.20 117 GLY A N 1
ATOM 990 C CA . GLY A 1 117 ? 13.709 31.220 34.464 1.00 13.33 117 GLY A CA 1
ATOM 991 C C . GLY A 1 117 ? 12.629 31.589 33.450 1.00 15.57 117 GLY A C 1
ATOM 992 O O . GLY A 1 117 ? 12.527 30.914 32.403 1.00 15.65 117 GLY A O 1
ATOM 993 N N . ILE A 1 118 ? 11.864 32.640 33.726 1.00 13.86 118 ILE A N 1
ATOM 994 C CA . ILE A 1 118 ? 10.831 33.079 32.790 1.00 14.56 118 ILE A CA 1
ATOM 995 C C . ILE A 1 118 ? 11.456 33.840 31.602 1.00 13.86 118 ILE A C 1
ATOM 996 O O . ILE A 1 118 ? 12.298 34.713 31.810 1.00 14.80 118 ILE A O 1
ATOM 1001 N N . ALA A 1 119 ? 11.135 33.523 30.351 1.00 14.16 119 ALA A N 1
ATOM 1002 C CA . ALA A 1 119 ? 11.738 34.163 29.257 1.00 15.50 119 ALA A CA 1
ATOM 1003 C C . ALA A 1 119 ? 11.453 35.658 29.323 1.00 13.56 119 ALA A C 1
ATOM 1004 O O . ALA A 1 119 ? 10.298 36.046 29.453 1.00 14.09 119 ALA A O 1
ATOM 1006 N N . PRO A 1 120 ? 12.462 36.497 29.091 1.00 12.98 120 PRO A N 1
ATOM 1007 C CA . PRO A 1 120 ? 12.227 37.922 29.271 1.00 13.55 120 PRO A CA 1
ATOM 1008 C C . PRO A 1 120 ? 11.347 38.564 28.180 1.00 13.44 120 PRO A C 1
ATOM 1009 O O . PRO A 1 120 ? 10.804 39.655 28.391 1.00 13.52 120 PRO A O 1
ATOM 1013 N N . ASP A 1 121 ? 11.174 37.856 27.051 1.00 13.72 121 ASP A N 1
ATOM 1014 C CA . ASP A 1 121 ? 10.276 38.286 26.015 1.00 13.91 121 ASP A CA 1
ATOM 1015 C C . ASP A 1 121 ? 8.935 37.582 26.048 1.00 13.34 121 ASP A C 1
ATOM 1016 O O . ASP A 1 121 ? 8.125 37.775 25.088 1.00 15.26 121 ASP A O 1
ATOM 1021 N N . LEU A 1 122 ? 8.618 36.874 27.158 1.00 13.27 122 LEU A N 1
ATOM 1022 C CA . LEU A 1 122 ? 7.284 36.304 27.295 1.00 12.81 122 LEU A CA 1
ATOM 1023 C C . LEU A 1 122 ? 6.227 37.385 27.070 1.00 13.92 122 LEU A C 1
ATOM 1024 O O . LEU A 1 122 ? 6.234 38.441 27.748 1.00 12.77 122 LEU A O 1
ATOM 1029 N N . GLU A 1 123 ? 5.212 37.135 26.228 1.00 14.37 123 GLU A N 1
ATOM 1030 C CA . GLU A 1 123 ? 4.296 38.182 25.836 1.00 15.23 123 GLU A CA 1
ATOM 1031 C C . GLU A 1 123 ? 3.448 38.672 27.016 1.00 12.81 123 GLU A C 1
ATOM 1032 O O . GLU A 1 123 ? 3.112 39.864 27.095 1.00 14.36 123 GLU A O 1
ATOM 1038 N N . SER A 1 124 ? 3.195 37.783 27.966 1.00 11.94 124 SER A N 1
ATOM 1039 C CA . SER A 1 124 ? 2.410 38.137 29.136 1.00 13.85 124 SER A CA 1
ATOM 1040 C C . SER A 1 124 ? 3.246 38.698 30.262 1.00 12.59 124 SER A C 1
ATOM 1041 O O . SER A 1 124 ? 2.692 39.025 31.351 1.00 12.48 124 SER A O 1
ATOM 1044 N N . LEU A 1 125 ? 4.569 38.732 30.137 1.00 12.21 125 LEU A N 1
ATOM 1045 C CA . LEU A 1 125 ? 5.350 39.217 31.304 1.00 11.91 125 LEU A CA 1
ATOM 1046 C C . LEU A 1 125 ? 5.077 40.696 31.679 1.00 10.31 125 LEU A C 1
ATOM 1047 O O . LEU A 1 125 ? 4.951 40.922 32.904 1.00 11.71 125 LEU A O 1
ATOM 1052 N N . PRO A 1 126 ? 4.878 41.615 30.717 1.00 11.77 126 PRO A N 1
ATOM 1053 C CA . PRO A 1 126 ? 4.507 42.950 31.163 1.00 11.95 126 PRO A CA 1
ATOM 1054 C C . PRO A 1 126 ? 3.236 42.920 32.013 1.00 11.62 126 PRO A C 1
ATOM 1055 O O . PRO A 1 126 ? 3.178 43.643 33.037 1.00 12.66 126 PRO A O 1
ATOM 1059 N N . ALA A 1 127 ? 2.219 42.144 31.666 1.00 12.87 127 ALA A N 1
ATOM 1060 C CA . ALA A 1 127 ? 1.004 42.114 32.484 1.00 11.56 127 ALA A CA 1
ATOM 1061 C C . ALA A 1 127 ? 1.254 41.509 33.858 1.00 12.47 127 ALA A C 1
ATOM 1062 O O . ALA A 1 127 ? 0.692 41.927 34.876 1.00 12.67 127 ALA A O 1
ATOM 1064 N N . LEU A 1 128 ? 2.057 40.438 33.904 1.00 12.52 128 LEU A N 1
ATOM 1065 C CA . LEU A 1 128 ? 2.351 39.799 35.176 1.00 12.80 128 LEU A CA 1
ATOM 1066 C C . LEU A 1 128 ? 3.048 40.780 36.065 1.00 13.58 128 LEU A C 1
ATOM 1067 O O . LEU A 1 128 ? 2.762 40.889 37.302 1.00 13.58 128 LEU A O 1
ATOM 1072 N N . VAL A 1 129 ? 4.036 41.488 35.508 1.00 13.35 129 VAL A N 1
ATOM 1073 C CA . VAL A 1 129 ? 4.809 42.485 36.326 1.00 15.01 129 VAL A CA 1
ATOM 1074 C C . VAL A 1 129 ? 3.903 43.644 36.756 1.00 14.52 129 VAL A C 1
ATOM 1075 O O . VAL A 1 129 ? 3.953 44.042 37.979 1.00 15.34 129 VAL A O 1
ATOM 1079 N N . SER A 1 130 ? 3.049 44.108 35.840 1.00 14.25 130 SER A N 1
ATOM 1080 C CA . SER A 1 130 ? 2.084 45.170 36.207 1.00 15.15 130 SER A CA 1
ATOM 1081 C C . SER A 1 130 ? 1.235 44.764 37.377 1.00 16.35 130 SER A C 1
ATOM 1082 O O . SER A 1 130 ? 1.000 45.571 38.316 1.00 17.80 130 SER A O 1
ATOM 1085 N N . GLU A 1 131 ? 0.729 43.544 37.394 1.00 15.60 131 GLU A N 1
ATOM 1086 C CA . GLU A 1 131 ? -0.156 43.070 38.436 1.00 17.04 131 GLU A CA 1
ATOM 1087 C C . GLU A 1 131 ? 0.601 43.128 39.739 1.00 19.36 131 GLU A C 1
ATOM 1088 O O . GLU A 1 131 ? 0.055 43.594 40.737 1.00 19.76 131 GLU A O 1
ATOM 1099 N N . LYS A 1 132 ? 1.846 42.682 39.755 1.00 18.13 132 LYS A N 1
ATOM 1100 C CA . LYS A 1 132 ? 2.664 42.708 40.963 1.00 19.47 132 LYS A CA 1
ATOM 1101 C C . LYS A 1 132 ? 2.922 44.101 41.519 1.00 19.84 132 LYS A C 1
ATOM 1102 O O . LYS A 1 132 ? 2.966 44.287 42.765 1.00 20.64 132 LYS A O 1
ATOM 1108 N N . LEU A 1 133 ? 3.149 45.048 40.630 1.00 16.81 133 LEU A N 1
ATOM 1109 C CA . LEU A 1 133 ? 3.537 46.389 41.021 1.00 17.78 133 LEU A CA 1
ATOM 1110 C C . LEU A 1 133 ? 2.354 47.316 41.225 1.00 18.40 133 LEU A C 1
ATOM 1111 O O . LEU A 1 133 ? 2.552 48.471 41.620 1.00 19.75 133 LEU A O 1
ATOM 1116 N N . GLY A 1 134 ? 1.150 46.889 40.878 1.00 17.73 134 GLY A N 1
ATOM 1117 C CA . GLY A 1 134 ? 0.015 47.810 40.955 1.00 16.43 134 GLY A CA 1
ATOM 1118 C C . GLY A 1 134 ? -0.051 48.813 39.838 1.00 18.80 134 GLY A C 1
ATOM 1119 O O . GLY A 1 134 ? -0.612 49.922 40.047 1.00 20.98 134 GLY A O 1
ATOM 1120 N N . TRP A 1 135 ? 0.457 48.474 38.643 1.00 16.73 135 TRP A N 1
ATOM 1121 C CA . TRP A 1 135 ? 0.448 49.318 37.505 1.00 15.58 135 TRP A CA 1
ATOM 1122 C C . TRP A 1 135 ? -0.689 49.000 36.577 1.00 15.26 135 TRP A C 1
ATOM 1123 O O . TRP A 1 135 ? -1.321 47.948 36.698 1.00 17.26 135 TRP A O 1
ATOM 1134 N N . ASP A 1 136 ? -1.038 49.955 35.721 1.00 14.54 136 ASP A N 1
ATOM 1135 C CA . ASP A 1 136 ? -2.031 49.791 34.682 1.00 15.55 136 ASP A CA 1
ATOM 1136 C C . ASP A 1 136 ? -1.415 49.059 33.496 1.00 16.88 136 ASP A C 1
ATOM 1137 O O . ASP A 1 136 ? -0.514 49.539 32.814 1.00 15.21 136 ASP A O 1
ATOM 1142 N N . ARG A 1 137 ? -1.864 47.813 33.343 1.00 14.99 137 ARG A N 1
ATOM 1143 C CA . ARG A 1 137 ? -1.243 46.965 32.348 1.00 15.04 137 ARG A CA 1
ATOM 1144 C C . ARG A 1 137 ? -1.243 47.582 30.982 1.00 13.26 137 ARG A C 1
ATOM 1145 O O . ARG A 1 137 ? -0.241 47.582 30.315 1.00 14.40 137 ARG A O 1
ATOM 1160 N N . SER A 1 138 ? -2.398 48.117 30.573 1.00 13.73 138 SER A N 1
ATOM 1161 C CA . SER A 1 138 ? -2.484 48.674 29.235 1.00 14.40 138 SER A CA 1
ATOM 1162 C C . SER A 1 138 ? -1.523 49.919 29.076 1.00 13.58 138 SER A C 1
ATOM 1163 O O . SER A 1 138 ? -0.846 50.016 28.027 1.00 14.50 138 SER A O 1
ATOM 1166 N N . ALA A 1 139 ? -1.461 50.762 30.103 1.00 13.95 139 ALA A N 1
ATOM 1167 C CA . ALA A 1 139 ? -0.582 51.924 30.023 1.00 13.21 139 ALA A CA 1
ATOM 1168 C C . ALA A 1 139 ? 0.852 51.423 29.940 1.00 13.91 139 ALA A C 1
ATOM 1169 O O . ALA A 1 139 ? 1.642 51.998 29.191 1.00 13.76 139 ALA A O 1
ATOM 1171 N N . PHE A 1 140 ? 1.237 50.392 30.701 1.00 14.49 140 PHE A N 1
ATOM 1172 C CA . PHE A 1 140 ? 2.627 49.903 30.658 1.00 13.62 140 PHE A CA 1
ATOM 1173 C C . PHE A 1 140 ? 2.936 49.340 29.301 1.00 13.48 140 PHE A C 1
ATOM 1174 O O . PHE A 1 140 ? 3.969 49.611 28.738 1.00 14.38 140 PHE A O 1
ATOM 1182 N N . GLU A 1 141 ? 2.031 48.530 28.792 1.00 14.89 141 GLU A N 1
ATOM 1183 C CA . GLU A 1 141 ? 2.298 47.892 27.515 1.00 16.57 141 GLU A CA 1
ATOM 1184 C C . GLU A 1 141 ? 2.406 48.956 26.409 1.00 15.17 141 GLU A C 1
ATOM 1185 O O . GLU A 1 141 ? 3.237 48.887 25.490 1.00 17.15 141 GLU A O 1
ATOM 1191 N N . HIS A 1 142 ? 1.562 50.009 26.491 1.00 15.81 142 HIS A N 1
ATOM 1192 C CA . HIS A 1 142 ? 1.681 51.091 25.519 1.00 16.04 142 HIS A CA 1
ATOM 1193 C C . HIS A 1 142 ? 3.024 51.792 25.673 1.00 16.91 142 HIS A C 1
ATOM 1194 O O . HIS A 1 142 ? 3.658 52.146 24.662 1.00 18.74 142 HIS A O 1
ATOM 1201 N N . PHE A 1 143 ? 3.442 52.055 26.904 1.00 15.02 143 PHE A N 1
ATOM 1202 C CA . PHE A 1 143 ? 4.757 52.650 27.126 1.00 14.83 143 PHE A CA 1
ATOM 1203 C C . PHE A 1 143 ? 5.877 51.822 26.467 1.00 16.62 143 PHE A C 1
ATOM 1204 O O . PHE A 1 143 ? 6.776 52.357 25.783 1.00 17.15 143 PHE A O 1
ATOM 1212 N N . LEU A 1 144 ? 5.837 50.503 26.662 1.00 15.16 144 LEU A N 1
ATOM 1213 C CA . LEU A 1 144 ? 6.911 49.611 26.081 1.00 15.97 144 LEU A CA 1
ATOM 1214 C C . LEU A 1 144 ? 7.107 49.778 24.603 1.00 17.64 144 LEU A C 1
ATOM 1215 O O . LEU A 1 144 ? 8.233 49.652 24.125 1.00 19.25 144 LEU A O 1
ATOM 1220 N N . SER A 1 145 ? 6.057 50.081 23.856 1.00 19.13 145 SER A N 1
ATOM 1221 C CA . SER A 1 145 ? 6.258 50.140 22.385 1.00 20.95 145 SER A CA 1
ATOM 1222 C C . SER A 1 145 ? 6.396 51.600 21.949 1.00 21.83 145 SER A C 1
ATOM 1223 O O . SER A 1 145 ? 6.571 51.855 20.757 1.00 24.61 145 SER A O 1
ATOM 1226 N N . SER A 1 146 ? 6.389 52.546 22.876 1.00 20.24 146 SER A N 1
ATOM 1227 C CA . SER A 1 146 ? 6.392 53.969 22.494 1.00 19.66 146 SER A CA 1
ATOM 1228 C C . SER A 1 146 ? 7.786 54.432 22.105 1.00 21.14 146 SER A C 1
ATOM 1229 O O . SER A 1 146 ? 8.827 53.966 22.614 1.00 20.97 146 SER A O 1
ATOM 1232 N N . ASN A 1 147 ? 7.815 55.471 21.280 1.00 21.83 147 ASN A N 1
ATOM 1233 C 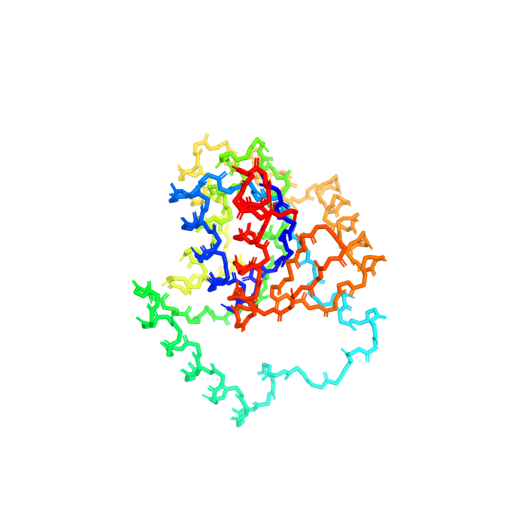CA . ASN A 1 147 ? 9.066 56.070 20.919 1.00 22.16 147 ASN A CA 1
ATOM 1234 C C . ASN A 1 147 ? 9.805 56.681 22.076 1.00 20.47 147 ASN A C 1
ATOM 1235 O O . ASN A 1 147 ? 11.036 56.473 22.130 1.00 23.32 147 ASN A O 1
ATOM 1240 N N . ALA A 1 148 ? 9.137 57.336 23.024 1.00 21.02 148 ALA A N 1
ATOM 1241 C CA . ALA A 1 148 ? 9.758 57.994 24.137 1.00 20.95 148 ALA A CA 1
ATOM 1242 C C . ALA A 1 148 ? 10.493 56.992 25.062 1.00 21.13 148 ALA A C 1
ATOM 1243 O O . ALA A 1 148 ? 11.541 57.303 25.622 1.00 20.55 148 ALA A O 1
ATOM 1245 N N . ALA A 1 149 ? 9.919 55.798 25.207 1.00 20.59 149 ALA A N 1
ATOM 1246 C CA . ALA A 1 149 ? 10.531 54.724 25.969 1.00 18.09 149 ALA A CA 1
ATOM 1247 C C . ALA A 1 149 ? 11.844 54.274 25.368 1.00 16.70 149 ALA A C 1
ATOM 1248 O O . ALA A 1 149 ? 12.823 54.118 26.094 1.00 15.70 149 ALA A O 1
ATOM 1250 N N . THR A 1 150 ? 11.863 54.002 24.047 1.00 16.91 150 THR A N 1
ATOM 1251 C CA . THR A 1 150 ? 13.118 53.606 23.376 1.00 20.16 150 THR A CA 1
ATOM 1252 C C . THR A 1 150 ? 14.113 54.716 23.487 1.00 19.83 150 THR A C 1
ATOM 1253 O O . THR A 1 150 ? 15.302 54.461 23.738 1.00 19.04 150 THR A O 1
ATOM 1257 N N . GLU A 1 151 ? 13.670 55.971 23.372 1.00 21.62 151 GLU A N 1
ATOM 1258 C CA . GLU A 1 151 ? 14.635 57.060 23.442 1.00 22.36 151 GLU A CA 1
ATOM 1259 C C . GLU A 1 151 ? 15.275 57.150 24.784 1.00 22.01 151 GLU A C 1
ATOM 1260 O O . GLU A 1 151 ? 16.489 57.396 24.862 1.00 21.18 151 GLU A O 1
ATOM 1266 N N . ARG A 1 152 ? 14.526 56.949 25.851 1.00 20.75 152 ARG A N 1
ATOM 1267 C CA . ARG A 1 152 ? 15.088 57.010 27.154 1.00 19.44 152 ARG A CA 1
ATOM 1268 C C . ARG A 1 152 ? 16.094 55.879 27.340 1.00 19.02 152 ARG A C 1
ATOM 1269 O O . ARG A 1 152 ? 17.193 56.146 27.811 1.00 19.68 152 ARG A O 1
ATOM 1277 N N . TYR A 1 153 ? 15.771 54.677 26.896 1.00 16.95 153 TYR A N 1
ATOM 1278 C CA . TYR A 1 153 ? 16.704 53.568 26.986 1.00 16.24 153 TYR A CA 1
ATOM 1279 C C . TYR A 1 153 ? 17.972 53.854 26.180 1.00 16.28 153 TYR A C 1
ATOM 1280 O O . TYR A 1 153 ? 19.083 53.593 26.671 1.00 16.64 153 TYR A O 1
ATOM 1289 N N . ASP A 1 154 ? 17.842 54.353 24.947 1.00 17.21 154 ASP A N 1
ATOM 1290 C CA . ASP A 1 154 ? 19.002 54.713 24.171 1.00 18.05 154 ASP A CA 1
ATOM 1291 C C . ASP A 1 154 ? 19.842 55.804 24.805 1.00 19.10 154 ASP A C 1
ATOM 1292 O O . ASP A 1 154 ? 21.077 55.733 24.798 1.00 18.14 154 ASP A O 1
ATOM 1297 N N . GLU A 1 155 ? 19.198 56.817 25.360 1.00 19.22 155 GLU A N 1
ATOM 1298 C CA . GLU A 1 155 ? 19.875 57.915 26.089 1.00 20.69 155 GLU A CA 1
ATOM 1299 C C . GLU A 1 155 ? 20.714 57.327 27.217 1.00 18.24 155 GLU A C 1
ATOM 1300 O O . GLU A 1 155 ? 21.878 57.700 27.416 1.00 17.81 155 GLU A O 1
ATOM 1306 N N . GLN A 1 156 ? 20.150 56.429 28.015 1.00 16.90 156 GLN A N 1
ATOM 1307 C CA . GLN A 1 156 ? 20.898 55.888 29.160 1.00 16.26 156 GLN A CA 1
ATOM 1308 C C . GLN A 1 156 ? 22.028 54.973 28.745 1.00 16.44 156 GLN A C 1
ATOM 1309 O O . GLN A 1 156 ? 23.083 55.024 29.395 1.00 16.05 156 GLN A O 1
ATOM 1315 N N . THR A 1 157 ? 21.829 54.246 27.650 1.00 15.99 157 THR A N 1
ATOM 1316 C CA . THR A 1 157 ? 22.880 53.362 27.120 1.00 15.62 157 THR A CA 1
ATOM 1317 C C . THR A 1 157 ? 24.048 54.219 26.687 1.00 16.26 157 THR A C 1
ATOM 1318 O O . THR A 1 157 ? 25.214 53.962 27.034 1.00 15.56 157 THR A O 1
ATOM 1322 N N . HIS A 1 158 ? 23.723 55.301 25.963 1.00 16.40 158 HIS A N 1
ATOM 1323 C CA . HIS A 1 158 ? 24.774 56.222 25.494 1.00 16.62 158 HIS A CA 1
ATOM 1324 C C . HIS A 1 158 ? 25.495 56.884 26.630 1.00 16.74 158 HIS A C 1
ATOM 1325 O O . HIS A 1 158 ? 26.746 56.969 26.606 1.00 17.90 158 HIS A O 1
ATOM 1332 N N . ALA A 1 159 ? 24.777 57.335 27.651 1.00 17.04 159 ALA A N 1
ATOM 1333 C CA . ALA A 1 159 ? 25.443 57.928 28.780 1.00 16.07 159 ALA A CA 1
ATOM 1334 C C . ALA A 1 159 ? 26.377 56.943 29.470 1.00 16.68 159 ALA A C 1
ATOM 1335 O O . ALA A 1 159 ? 27.484 57.289 29.944 1.00 16.78 159 ALA A O 1
ATOM 1337 N N . ALA A 1 160 ? 25.930 55.684 29.583 1.00 16.24 160 ALA A N 1
ATOM 1338 C CA . ALA A 1 160 ? 26.806 54.668 30.195 1.00 16.39 160 ALA A CA 1
ATOM 1339 C C . ALA A 1 160 ? 28.095 54.463 29.372 1.00 15.94 160 ALA A C 1
ATOM 1340 O O . ALA A 1 160 ? 29.169 54.403 29.973 1.00 15.99 160 ALA A O 1
ATOM 1342 N N . ILE A 1 161 ? 27.998 54.400 28.050 1.00 16.17 161 ILE A N 1
ATOM 1343 C CA . ILE A 1 161 ? 29.173 54.289 27.189 1.00 18.30 161 ILE A CA 1
ATOM 1344 C C . ILE A 1 161 ? 30.099 55.501 27.435 1.00 17.28 161 ILE A C 1
ATOM 1345 O O . ILE A 1 161 ? 31.316 55.367 27.506 1.00 17.61 161 ILE A O 1
ATOM 1350 N N . GLU A 1 162 ? 29.520 56.713 27.489 1.00 16.44 162 GLU A N 1
ATOM 1351 C CA . GLU A 1 162 ? 30.355 57.926 27.785 1.00 17.23 162 GLU A CA 1
ATOM 1352 C C . GLU A 1 162 ? 31.079 57.834 29.094 1.00 17.19 162 GLU A C 1
ATOM 1353 O O . GLU A 1 162 ? 32.192 58.374 29.244 1.00 17.49 162 GLU A O 1
ATOM 1359 N N . ARG A 1 163 ? 30.503 57.101 30.029 1.00 16.45 163 ARG A N 1
ATOM 1360 C CA . ARG A 1 163 ? 31.084 56.881 31.352 1.00 16.75 163 ARG A CA 1
ATOM 1361 C C . ARG A 1 163 ? 32.106 55.744 31.435 1.00 16.32 163 ARG A C 1
ATOM 1362 O O . ARG A 1 163 ? 32.595 55.436 32.497 1.00 19.28 163 ARG A O 1
ATOM 1370 N N . LYS A 1 164 ? 32.345 55.124 30.281 1.00 15.63 164 LYS A N 1
ATOM 1371 C CA . LYS A 1 164 ? 33.361 54.070 30.136 1.00 16.98 164 LYS A CA 1
ATOM 1372 C C . LYS A 1 164 ? 32.856 52.730 30.641 1.00 16.26 164 LYS A C 1
ATOM 1373 O O . LYS A 1 164 ? 33.644 51.832 30.930 1.00 16.29 164 LYS A O 1
ATOM 1379 N N . VAL A 1 165 ? 31.541 52.589 30.742 1.00 15.07 165 VAL A N 1
ATOM 1380 C CA . VAL A 1 165 ? 30.940 51.275 31.081 1.00 13.82 165 VAL A CA 1
ATOM 1381 C C . VAL A 1 165 ? 31.061 50.395 29.839 1.00 14.95 165 VAL A C 1
ATOM 1382 O O . VAL A 1 165 ? 30.661 50.769 28.726 1.00 17.48 165 VAL A O 1
ATOM 1386 N N . PHE A 1 166 ? 31.635 49.182 30.027 1.00 13.46 166 PHE A N 1
ATOM 1387 C CA . PHE A 1 166 ? 31.811 48.212 28.911 1.00 14.69 166 PHE A CA 1
ATOM 1388 C C . PHE A 1 166 ? 31.019 46.900 29.135 1.00 13.86 166 PHE A C 1
ATOM 1389 O O . PHE A 1 166 ? 30.963 46.064 28.231 1.00 15.08 166 PHE A O 1
ATOM 1397 N N . GLY A 1 167 ? 30.443 46.741 30.332 1.00 12.34 167 GLY A N 1
ATOM 1398 C CA . GLY A 1 167 ? 29.734 45.495 30.640 1.00 12.38 167 GLY A CA 1
ATOM 1399 C C . GLY A 1 167 ? 28.792 45.699 31.788 1.00 12.51 167 GLY A C 1
ATOM 1400 O O . GLY A 1 167 ? 28.647 46.832 32.298 1.00 12.93 167 GLY A O 1
ATOM 1401 N N . VAL A 1 168 ? 28.167 44.603 32.191 1.00 11.47 168 VAL A N 1
ATOM 1402 C CA . VAL A 1 168 ? 27.249 44.651 33.325 1.00 12.21 168 VAL A CA 1
ATOM 1403 C C . VAL A 1 168 ? 27.514 43.428 34.180 1.00 13.03 168 VAL A C 1
ATOM 1404 O O . VAL A 1 168 ? 27.967 42.387 33.701 1.00 13.61 168 VAL A O 1
ATOM 1408 N N . PRO A 1 169 ? 27.273 43.486 35.479 1.00 11.12 169 PRO A N 1
ATOM 1409 C CA . PRO A 1 169 ? 26.840 44.669 36.274 1.00 11.60 169 PRO A CA 1
ATOM 1410 C C . PRO A 1 169 ? 28.024 45.598 36.488 1.00 11.55 169 PRO A C 1
ATOM 1411 O O . PRO A 1 169 ? 29.136 45.150 36.749 1.00 12.26 169 PRO A O 1
ATOM 1415 N N . THR A 1 170 ? 27.741 46.910 36.440 1.00 12.11 170 THR A N 1
ATOM 1416 C CA . THR A 1 170 ? 28.790 47.924 36.669 1.00 11.90 170 THR A CA 1
ATOM 1417 C C . THR A 1 170 ? 28.248 48.834 37.775 1.00 12.39 170 THR A C 1
ATOM 1418 O O . THR A 1 170 ? 27.069 49.200 37.763 1.00 12.42 170 THR A O 1
ATOM 1422 N N . MET A 1 171 ? 29.132 49.179 38.707 1.00 12.49 171 MET A N 1
ATOM 1423 C CA . MET A 1 171 ? 28.751 49.987 39.895 1.00 12.77 171 MET A CA 1
ATOM 1424 C C . MET A 1 171 ? 29.718 51.144 39.980 1.00 13.77 171 MET A C 1
ATOM 1425 O O . MET A 1 171 ? 30.940 50.921 39.819 1.00 14.43 171 MET A O 1
ATOM 1430 N N . PHE A 1 172 ? 29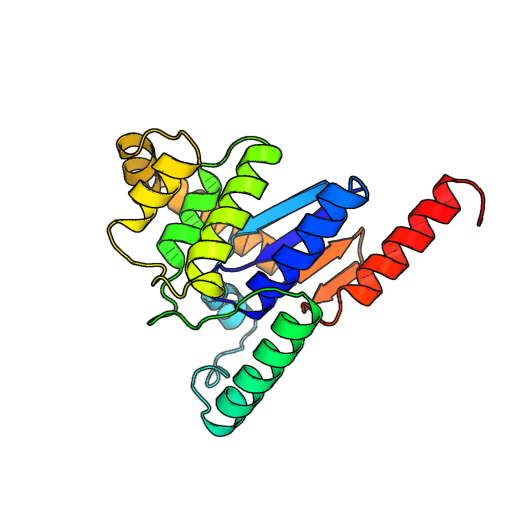.246 52.360 40.332 1.00 14.21 172 PHE A N 1
ATOM 1431 C CA . PHE A 1 172 ? 30.170 53.499 40.593 1.00 15.15 172 PHE A CA 1
ATOM 1432 C C . PHE A 1 172 ? 29.844 53.986 41.977 1.00 15.21 172 PHE A C 1
ATOM 1433 O O . PHE A 1 172 ? 28.667 54.140 42.341 1.00 15.61 172 PHE A O 1
ATOM 1441 N N . LEU A 1 173 ? 30.915 54.401 42.637 1.00 16.23 173 LEU A N 1
ATOM 1442 C CA . LEU A 1 173 ? 30.860 55.229 43.867 1.00 17.21 173 LEU A CA 1
ATOM 1443 C C . LEU A 1 173 ? 31.869 56.328 43.624 1.00 18.40 173 LEU A C 1
ATOM 1444 O O . LEU A 1 173 ? 33.086 56.086 43.491 1.00 18.60 173 LEU A O 1
ATOM 1449 N N . GLY A 1 174 ? 31.410 57.580 43.525 1.00 18.99 174 GLY A N 1
ATOM 1450 C CA . GLY A 1 174 ? 32.365 58.637 43.320 1.00 20.69 174 GLY A CA 1
ATOM 1451 C C . GLY A 1 174 ? 32.988 58.426 41.968 1.00 20.34 174 GLY A C 1
ATOM 1452 O O . GLY A 1 174 ? 32.272 58.223 40.971 1.00 24.36 174 GLY A O 1
ATOM 1453 N N . ASP A 1 175 ? 34.320 58.469 41.886 1.00 19.47 175 ASP A N 1
ATOM 1454 C CA . ASP A 1 175 ? 35.031 58.247 40.623 1.00 19.55 175 ASP A CA 1
ATOM 1455 C C . ASP A 1 175 ? 35.455 56.761 40.395 1.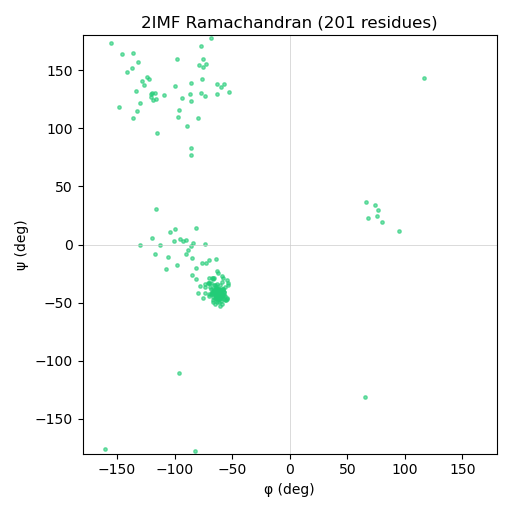00 20.44 175 ASP A C 1
ATOM 1456 O O . ASP A 1 175 ? 36.214 56.509 39.462 1.00 25.13 175 ASP A O 1
ATOM 1461 N N . GLU A 1 176 ? 35.070 55.904 41.321 1.00 17.53 176 GLU A N 1
ATOM 1462 C CA . GLU A 1 176 ? 35.536 54.471 41.231 1.00 15.40 176 GLU A CA 1
ATOM 1463 C C . GLU A 1 176 ? 34.405 53.704 40.627 1.00 15.89 176 GLU A C 1
ATOM 1464 O O . GLU A 1 176 ? 33.211 53.814 40.980 1.00 16.01 176 GLU A O 1
ATOM 1470 N N . MET A 1 177 ? 34.852 52.869 39.720 1.00 15.13 177 MET A N 1
ATOM 1471 C CA . MET A 1 177 ? 33.995 51.942 38.885 1.00 13.99 177 MET A CA 1
ATOM 1472 C C . MET A 1 177 ? 34.447 50.534 39.163 1.00 13.13 177 MET A C 1
ATOM 1473 O O . MET A 1 177 ? 35.672 50.246 39.143 1.00 13.16 177 MET A O 1
ATOM 1478 N N . TRP A 1 178 ? 33.497 49.639 39.480 1.00 12.58 178 TRP A N 1
ATOM 1479 C CA . TRP A 1 178 ? 33.748 48.178 39.561 1.00 12.76 178 TRP A CA 1
ATOM 1480 C C . TRP A 1 178 ? 32.821 47.473 38.616 1.00 12.95 178 TRP A C 1
ATOM 1481 O O . TRP A 1 178 ? 31.642 47.787 38.548 1.00 12.76 178 TRP A O 1
ATOM 1492 N N . TRP A 1 179 ? 33.371 46.430 38.011 1.00 12.02 179 TRP A N 1
ATOM 1493 C CA . TRP A 1 179 ? 32.572 45.598 37.127 1.00 12.53 179 TRP A CA 1
ATOM 1494 C C . TRP A 1 179 ? 32.534 44.199 37.681 1.00 11.72 179 TRP A C 1
ATOM 1495 O O . TRP A 1 179 ? 33.592 43.616 37.962 1.00 12.16 179 TRP A O 1
ATOM 1506 N N . GLY A 1 180 ? 31.325 43.685 37.889 1.00 9.68 180 GLY A N 1
ATOM 1507 C CA . GLY A 1 180 ? 31.119 42.328 38.339 1.00 11.35 180 GLY A CA 1
ATOM 1508 C C . GLY A 1 180 ? 30.458 42.209 39.703 1.00 11.64 180 GLY A C 1
ATOM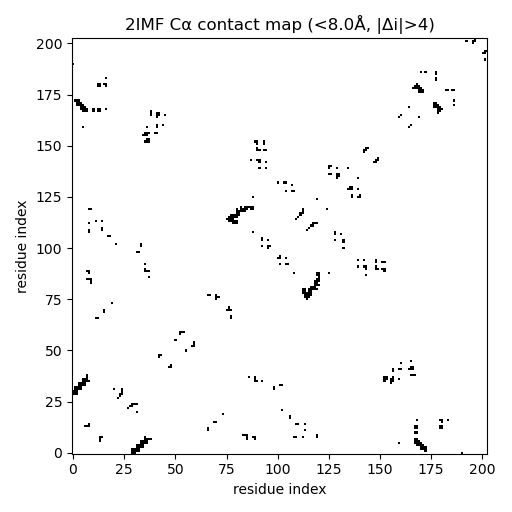 1509 O O . GLY A 1 180 ? 30.767 42.991 40.626 1.00 11.94 180 GLY A O 1
ATOM 1510 N N . ASN A 1 181 ? 29.599 41.189 39.852 1.00 11.60 181 ASN A N 1
ATOM 1511 C CA . ASN A 1 181 ? 29.108 40.844 41.186 1.00 11.15 181 ASN A CA 1
ATOM 1512 C C . ASN A 1 181 ? 30.261 40.512 42.084 1.00 12.32 181 ASN A C 1
ATOM 1513 O O . ASN A 1 181 ? 30.194 40.827 43.293 1.00 12.58 181 ASN A O 1
ATOM 1518 N N . ASP A 1 182 ? 31.318 39.947 41.529 1.00 11.60 182 ASP A N 1
ATOM 1519 C CA . ASP A 1 182 ? 32.495 39.545 42.307 1.00 12.07 182 ASP A CA 1
ATOM 1520 C C . ASP A 1 182 ? 33.436 40.707 42.597 1.00 11.27 182 ASP A C 1
ATOM 1521 O O . ASP A 1 182 ? 34.551 40.461 43.065 1.00 13.00 182 ASP A O 1
ATOM 1526 N N . ARG A 1 183 ? 32.993 41.941 42.394 1.00 12.63 183 ARG A N 1
ATOM 1527 C CA . ARG A 1 183 ? 33.750 43.105 42.897 1.00 11.68 183 ARG A CA 1
ATOM 1528 C C . ARG A 1 183 ? 32.908 43.914 43.888 1.00 13.37 183 ARG A C 1
ATOM 1529 O O . ARG A 1 183 ? 33.335 44.988 44.323 1.00 13.78 183 ARG A O 1
ATOM 1537 N N . LEU A 1 184 ? 31.723 43.426 44.225 1.00 13.63 184 LEU A N 1
ATOM 1538 C CA . LEU A 1 184 ? 30.900 44.148 45.190 1.00 14.70 184 LEU A CA 1
ATOM 1539 C C . LEU A 1 184 ? 31.621 44.205 46.512 1.00 15.18 184 LEU A C 1
ATOM 1540 O O . LEU A 1 184 ? 31.431 45.181 47.233 1.00 15.68 184 LEU A O 1
ATOM 1545 N N . PHE A 1 185 ? 32.520 43.293 46.813 1.00 15.37 185 PHE A N 1
ATOM 1546 C CA . PHE A 1 185 ? 33.214 43.368 48.124 1.00 14.95 185 PHE A CA 1
ATOM 1547 C C . PHE A 1 185 ? 34.073 44.611 48.139 1.00 16.77 185 PHE A C 1
ATOM 1548 O O . PHE A 1 185 ? 34.263 45.253 49.225 1.00 16.69 185 PHE A O 1
ATOM 1556 N N . MET A 1 186 ? 34.556 45.049 46.968 1.00 15.63 186 MET A N 1
ATOM 1557 C CA . MET A 1 186 ? 35.383 46.256 46.995 1.00 15.00 186 MET A CA 1
ATOM 1558 C C . MET A 1 186 ? 34.537 47.486 47.122 1.00 16.46 186 MET A C 1
ATOM 1559 O O . MET A 1 186 ? 34.950 48.494 47.787 1.00 16.70 186 MET A O 1
ATOM 1564 N N . LEU A 1 187 ? 33.360 47.506 46.507 1.00 16.46 187 LEU A N 1
ATOM 1565 C CA . LEU A 1 187 ? 32.448 48.616 46.681 1.00 16.14 187 LEU A CA 1
ATOM 1566 C C . LEU A 1 187 ? 32.053 48.671 48.165 1.00 17.02 187 LEU A C 1
ATOM 1567 O O . LEU A 1 187 ? 31.999 49.784 48.732 1.00 15.93 187 LEU A O 1
ATOM 1572 N N . GLU A 1 188 ? 31.844 47.543 48.812 1.00 16.20 188 GLU A N 1
ATOM 1573 C CA . GLU A 1 188 ? 31.384 47.532 50.173 1.00 17.67 188 GLU A CA 1
ATOM 1574 C C . GLU A 1 188 ? 32.532 48.095 51.002 1.00 19.31 188 GLU A C 1
ATOM 1575 O O . GLU A 1 188 ? 32.304 48.916 51.921 1.00 20.34 188 GLU A O 1
ATOM 1581 N N . SER A 1 189 ? 33.765 47.740 50.723 1.00 17.43 189 SER A N 1
ATOM 1582 C CA . SER A 1 189 ? 34.864 48.285 51.516 1.00 17.75 189 SER A CA 1
ATOM 1583 C C . SER A 1 189 ? 34.987 49.804 51.325 1.00 18.43 189 SER A C 1
ATOM 1584 O O . SER A 1 189 ? 35.249 50.565 52.346 1.00 18.08 189 SER A O 1
ATOM 1591 N N . ALA A 1 190 ? 34.813 50.330 50.152 1.00 18.09 190 ALA A N 1
ATOM 1592 C CA . ALA A 1 190 ? 34.869 51.757 49.916 1.00 18.75 190 ALA A CA 1
ATOM 1593 C C . ALA A 1 190 ? 33.731 52.436 50.683 1.00 19.41 190 ALA A C 1
ATOM 1594 O O . ALA A 1 190 ? 33.929 53.553 51.197 1.00 20.17 190 ALA A O 1
ATOM 1596 N N . MET A 1 191 ? 32.549 51.841 50.711 1.00 18.17 191 MET A N 1
ATOM 1597 C CA . MET A 1 191 ? 31.437 52.448 51.419 1.00 20.56 191 MET A CA 1
ATOM 1598 C C . MET A 1 191 ? 31.770 52.518 52.879 1.00 20.22 191 MET A C 1
ATOM 1599 O O . MET A 1 191 ? 31.496 53.558 53.496 1.00 19.92 191 MET A O 1
ATOM 1608 N N . GLY A 1 192 ? 32.329 51.443 53.442 1.00 20.69 192 GLY A N 1
ATOM 1609 C CA . GLY A 1 192 ? 32.702 51.420 54.862 1.00 20.24 192 GLY A CA 1
ATOM 1610 C C . GLY A 1 192 ? 33.722 52.490 55.132 1.00 20.44 192 GLY A C 1
ATOM 1611 O O . GLY A 1 192 ? 33.598 53.174 56.164 1.00 20.28 192 GLY A O 1
ATOM 1612 N N . ARG A 1 193 ? 34.733 52.656 54.302 1.00 18.90 193 ARG A N 1
ATOM 1613 C CA . ARG A 1 193 ? 35.726 53.707 54.550 1.00 21.62 193 ARG A CA 1
ATOM 1614 C C . ARG A 1 193 ? 35.043 55.050 54.621 1.00 21.37 193 ARG A C 1
ATOM 1615 O O . ARG A 1 193 ? 35.411 55.880 55.466 1.00 21.66 193 ARG A O 1
ATOM 1623 N N . LEU A 1 194 ? 34.040 55.297 53.784 1.00 21.92 194 LEU A N 1
ATOM 1624 C CA . LEU A 1 194 ? 33.324 56.592 53.771 1.00 24.11 194 LEU A CA 1
ATOM 1625 C C . LEU A 1 194 ? 32.414 56.715 54.995 1.00 24.41 194 LEU A C 1
ATOM 1626 O O . LEU A 1 194 ? 32.317 57.812 55.573 1.00 24.53 194 LEU A O 1
ATOM 1631 N N . CYS A 1 195 ? 31.802 55.619 55.424 1.00 24.75 195 CYS A N 1
ATOM 1632 C CA . CYS A 1 195 ? 31.018 55.596 56.654 1.00 24.65 195 CYS A CA 1
ATOM 1633 C C . CYS A 1 195 ? 31.906 56.001 57.825 1.00 23.67 195 CYS A C 1
ATOM 1634 O O . CYS A 1 195 ? 31.492 56.863 58.671 1.00 24.03 195 CYS A O 1
ATOM 1639 N N . ARG A 1 196 ? 33.117 55.470 57.897 1.00 22.02 196 ARG A N 1
ATOM 1640 C CA . ARG A 1 196 ? 34.045 55.759 59.011 1.00 21.78 196 ARG A CA 1
ATOM 1641 C C . ARG A 1 196 ? 34.532 57.206 59.012 1.00 21.95 196 ARG A C 1
ATOM 1642 O O . ARG A 1 196 ? 34.547 57.856 60.085 1.00 20.98 196 ARG A O 1
ATOM 1650 N N . GLN A 1 197 ? 34.884 57.761 57.850 1.00 20.45 197 GLN A N 1
ATOM 1651 C CA . GLN A 1 197 ? 35.294 59.146 57.739 1.00 21.19 197 GLN A CA 1
ATOM 1652 C C . GLN A 1 197 ? 34.165 60.044 58.163 1.00 21.63 197 GLN A C 1
ATOM 1653 O O . GLN A 1 197 ? 34.367 61.012 58.936 1.00 22.65 197 GLN A O 1
ATOM 1659 N N . ASN A 1 198 ? 32.970 59.762 57.675 1.00 21.80 198 ASN A N 1
ATOM 1660 C CA . ASN A 1 198 ? 31.838 60.623 57.974 1.00 23.77 198 ASN A CA 1
ATOM 1661 C C . ASN A 1 198 ? 31.468 60.59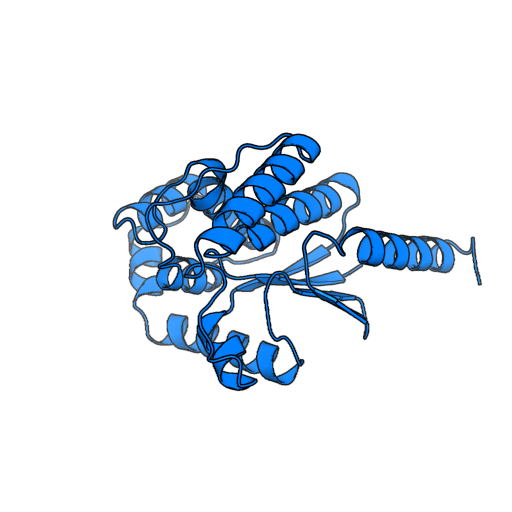5 59.462 1.00 24.75 198 ASN A C 1
ATOM 1662 O O . ASN A 1 198 ? 30.937 61.584 59.991 1.00 26.29 198 ASN A O 1
ATOM 1667 N N . ALA A 1 199 ? 31.741 59.468 60.104 1.00 24.26 199 ALA A N 1
ATOM 1668 C CA . ALA A 1 199 ? 31.497 59.286 61.552 1.00 24.03 199 ALA A CA 1
ATOM 1669 C C . ALA A 1 199 ? 32.674 59.782 62.390 1.00 26.55 199 ALA A C 1
ATOM 1670 O O . ALA A 1 199 ? 32.651 59.711 63.655 1.00 27.24 199 ALA A O 1
ATOM 1672 N N . ASP A 1 200 ? 33.728 60.257 61.745 1.00 28.00 200 ASP A N 1
ATOM 1673 C CA . ASP A 1 200 ? 34.935 60.747 62.439 1.00 31.16 200 ASP A CA 1
ATOM 1674 C C . ASP A 1 200 ? 35.683 59.646 63.180 1.00 32.40 200 ASP A C 1
ATOM 1675 O O . ASP A 1 200 ? 36.215 59.867 64.282 1.00 32.30 200 ASP A O 1
ATOM 1680 N N . LEU A 1 201 ? 35.698 58.460 62.590 1.00 33.31 201 LEU A N 1
ATOM 1681 C CA . LEU A 1 201 ? 36.387 57.309 63.138 1.00 33.73 201 LEU A CA 1
ATOM 1682 C C . LEU A 1 201 ? 37.715 57.205 62.436 1.00 35.32 201 LEU A C 1
ATOM 1683 O O . LEU A 1 201 ? 38.629 56.498 62.903 1.00 35.92 201 LEU A O 1
ATOM 1688 N N . SER A 1 202 ? 37.782 57.895 61.298 1.00 35.37 202 SER A N 1
ATOM 1689 C CA . SER A 1 202 ? 38.942 57.976 60.438 1.00 36.75 202 SER A CA 1
ATOM 1690 C C . SER A 1 202 ? 39.004 59.415 59.911 1.00 37.00 202 SER A C 1
ATOM 1691 O O . SER A 1 202 ? 37.961 60.053 59.718 1.00 36.59 202 SER A O 1
ATOM 1694 N N . SER A 1 203 ? 40.216 59.924 59.657 1.00 37.74 203 SER A N 1
ATOM 1695 C CA . SER A 1 203 ? 40.383 61.242 59.060 1.00 38.36 203 SER A CA 1
ATOM 1696 C C . SER A 1 203 ? 39.804 61.203 57.652 1.00 38.94 203 SER A C 1
ATOM 1697 O O . SER A 1 203 ? 39.971 60.198 56.952 1.00 38.82 203 SER A O 1
#

Nearest PDB structures (foldseek):
  2imd-assembly1_A  TM=1.004E+00  e=3.839E-37  Pseudomonas putida
  3fz5-assembly1_A  TM=8.406E-01  e=5.159E-10  Cereibacter sphaeroides 2.4.1
  3fz5-assembly2_D  TM=8.328E-01  e=8.621E-10  Cereibacter sphaeroides 2.4.1
  6gho-assembly1_B  TM=7.099E-01  e=4.485E-06  Geobacillus kaustophilus HTA426
  3kzq-assembly3_D-3  TM=7.013E-01  e=1.252E-05  Vibrio parahaemolyticus